Protein AF-A0A7C5KA62-F1 (afdb_monomer)

Solvent-accessible surface area (backbone atoms only — not comparable to full-atom values): 18641 Å² total; per-residue (Å²): 133,63,83,76,78,73,57,95,62,86,82,66,79,82,55,44,73,78,67,84,45,37,35,37,26,39,17,32,19,56,20,24,48,32,18,36,46,44,26,28,36,66,10,31,46,30,39,33,27,18,64,47,77,63,76,38,53,81,46,60,90,73,49,61,64,72,60,54,50,52,53,52,48,39,38,41,76,66,59,50,43,77,42,46,62,36,85,81,40,53,73,64,53,46,77,82,26,75,27,34,38,40,22,58,31,51,64,37,71,83,42,80,58,56,51,48,68,45,29,41,52,53,44,92,51,49,27,38,37,81,41,91,58,31,31,50,31,34,31,19,56,39,87,74,88,47,71,70,58,16,34,51,34,7,42,51,48,24,53,26,50,51,22,54,77,70,77,42,88,52,74,62,81,71,79,71,54,72,89,73,82,69,90,69,52,75,67,36,45,52,59,58,46,72,54,40,79,84,83,74,53,86,81,55,52,70,88,39,33,69,62,45,58,73,58,46,40,87,81,65,63,87,26,75,88,69,25,46,61,36,57,49,34,46,75,66,69,59,61,82,75,78,62,79,70,98,68,77,72,60,70,49,82,49,74,43,90,88,41,47,31,42,26,68,51,49,50,81,67,80,50,57,50,30,52,53,23,56,75,68,62,38,94,59,7,41,39,82,42,76,60,84,91,61,52,38,76,42,26,61,93,83,43,56,63,53,65,16,40,76,87,48,45,70,60,35,24,78,64,34,54,47,33,18,32,34,52,74,77,76,120

pLDDT: mean 84.68, std 14.83, range [32.53, 98.62]

Sequence (331 aa):
REVADLAGKSYVPACAPPTGKRVAIIGAGATGLSAAFFLLRLGHKAVVFDAAAQPGGQMRGKVADKVLEADIETIRQMGLEFRGSSRIRADVVRREFDAVILAVGPNTTGLGVDATERMIRVSPKDFSTSLAGVFAGGTCIRAAWDPARSVGDGKVLAESVDAFLNGREYRLVIKEFTSTIPKLTTEEYQQLAKGANSALTVRELVSEAEKAAVRCCHCDCRAAHDCRLRIFAEQYDVNPRAFSGEHRRAFQVIRQPGGVIFEPGKCISCGICVAIATQAQEPLGLTFVGRGFDVHVAVPLDGALADGLQKVGAECVKHCPTGALALEHDS

Foldseek 3Di:
DDPVVPPPDQDQDAADAAPVFEEEEEAQALLRLLLLSLLLNPNYAYEYEYLAPDHHPPNVVVDDPVVSVSSSVSSVVSPYHYHYNDDDALVVVVVVGVAYEYAHAQQPPPNPFCADRGAFDADPFQQHTPDPRYGYDARNHPPDHDSVRSSVRSNSNNQSSVCSSVVHDGGPPDDFDDPDDPDADPVLVVQQCVQAPPPDDPVCCPPCVVVNVVSGGPPDFLCNPQQPCRVVCVVVVPDPPPDDDPDQDHFHWQADDVQKIATQNQDPVPCPQVVQLVVVPQVFAWDWDDDDPPTTIDTPPNDRVCSHCVDCLVVSCVPRNRNSIHGNPSD

Radius of gyration: 25.72 Å; Cα contacts (8 Å, |Δi|>4): 57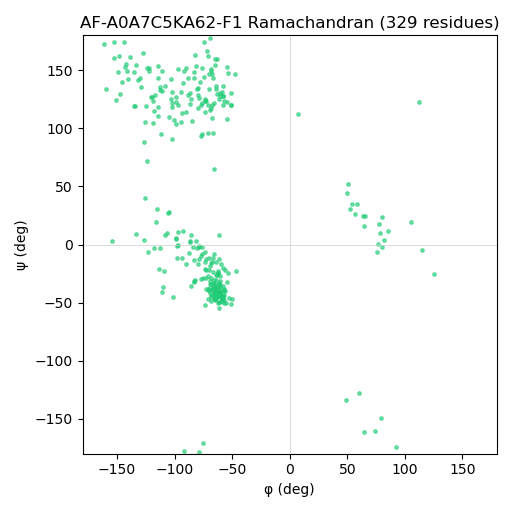6; chains: 1; bounding box: 59×48×71 Å

Nearest PDB structures (foldseek):
  8oh5-assembly1_C  TM=6.184E-01  e=4.816E-19  Sporomusa ovata DSM 2662
  1djq-assembly1_B  TM=6.643E-01  e=1.620E-06  Methylophilus methylotrophus W3A1
  7cp6-assembly1_A  TM=7.294E-01  e=4.158E-05  Aspergillus fumigatus Z5
  1o94-assembly1_A  TM=6.413E-01  e=1.497E-05  Methylophilus methylotrophus
  2y0d-assembly1_C  TM=5.483E-01  e=7.300E-03  Burkholderia cepacia

Mean predicted aligned error: 11.56 Å

Structure (mmCIF, N/CA/C/O backbone):
data_AF-A0A7C5KA62-F1
#
_entry.id   AF-A0A7C5KA62-F1
#
loop_
_atom_site.group_PDB
_atom_site.id
_atom_site.type_symbol
_atom_site.label_atom_id
_atom_site.label_alt_id
_atom_site.label_comp_id
_atom_site.label_asym_id
_atom_site.label_entity_id
_atom_site.label_seq_id
_atom_site.pdbx_PDB_ins_code
_atom_site.Cartn_x
_atom_site.Cartn_y
_atom_site.Cartn_z
_atom_site.occupancy
_atom_site.B_iso_or_equiv
_atom_site.auth_seq_id
_atom_site.auth_comp_id
_atom_site.auth_asym_id
_atom_site.auth_atom_id
_atom_site.pdbx_PDB_model_num
ATOM 1 N N . ARG A 1 1 ? 8.005 29.179 6.568 1.00 32.84 1 ARG A N 1
ATOM 2 C CA . ARG A 1 1 ? 6.531 29.042 6.543 1.00 32.84 1 ARG A CA 1
ATOM 3 C C . ARG A 1 1 ? 6.255 27.731 5.843 1.00 32.84 1 ARG A C 1
ATOM 5 O O . ARG A 1 1 ? 6.630 27.607 4.685 1.00 32.84 1 ARG A O 1
ATOM 12 N N . GLU A 1 2 ? 5.794 26.737 6.590 1.00 32.53 2 GLU A N 1
ATOM 13 C CA . GLU A 1 2 ? 5.515 25.401 6.063 1.00 32.53 2 GLU A CA 1
ATOM 14 C C . GLU A 1 2 ? 4.306 25.470 5.125 1.00 32.53 2 GLU A C 1
ATOM 16 O O . GLU A 1 2 ? 3.421 26.304 5.307 1.00 32.53 2 GLU A O 1
ATOM 21 N N . VAL A 1 3 ? 4.267 24.597 4.118 1.00 37.91 3 VAL A N 1
ATOM 22 C CA . VAL A 1 3 ? 3.194 24.520 3.106 1.00 37.91 3 VAL A CA 1
ATOM 23 C C . VAL A 1 3 ? 1.805 24.335 3.752 1.00 37.91 3 VAL A C 1
ATOM 25 O O . VAL A 1 3 ? 0.795 24.733 3.178 1.00 37.91 3 VAL A O 1
ATOM 28 N N . ALA A 1 4 ? 1.758 23.831 4.989 1.00 41.97 4 ALA A N 1
ATOM 29 C CA . ALA A 1 4 ? 0.550 23.681 5.795 1.00 41.97 4 ALA A CA 1
ATOM 30 C C . ALA A 1 4 ? -0.111 25.009 6.230 1.00 41.97 4 ALA A C 1
ATOM 32 O O . ALA A 1 4 ? -1.312 25.026 6.478 1.00 41.97 4 ALA A O 1
ATOM 33 N N . ASP A 1 5 ? 0.622 26.128 6.295 1.00 42.38 5 ASP A N 1
ATOM 34 C CA . ASP A 1 5 ? 0.069 27.418 6.752 1.00 42.38 5 ASP A CA 1
ATOM 35 C C . ASP A 1 5 ? -0.725 28.174 5.656 1.00 42.38 5 ASP A C 1
ATOM 37 O O . ASP A 1 5 ? -1.267 29.245 5.923 1.00 42.38 5 ASP A O 1
ATOM 41 N N . LEU A 1 6 ? -0.796 27.662 4.417 1.00 43.84 6 LEU A N 1
ATOM 42 C CA . LEU A 1 6 ? -1.414 28.366 3.276 1.00 43.84 6 LEU A CA 1
ATOM 43 C C . LEU A 1 6 ? -2.867 27.958 2.969 1.00 43.84 6 LEU A C 1
ATOM 45 O O . LEU A 1 6 ? -3.542 28.661 2.219 1.00 43.84 6 LEU A O 1
ATOM 49 N N . ALA A 1 7 ? -3.386 26.880 3.561 1.00 47.50 7 ALA A N 1
ATOM 50 C CA . ALA A 1 7 ? -4.780 26.469 3.398 1.00 47.50 7 ALA A CA 1
ATOM 51 C C . ALA A 1 7 ? -5.589 26.878 4.638 1.00 47.50 7 ALA A C 1
ATOM 53 O O . ALA A 1 7 ? -5.682 26.136 5.608 1.00 47.50 7 ALA A O 1
ATOM 54 N N . GLY A 1 8 ? -6.181 28.076 4.625 1.00 50.97 8 GLY A N 1
ATOM 55 C CA . GLY A 1 8 ? -6.911 28.669 5.760 1.00 50.97 8 GLY A CA 1
ATOM 56 C C . GLY A 1 8 ? -8.149 27.910 6.278 1.00 50.97 8 GLY A C 1
ATOM 57 O O . GLY A 1 8 ? -8.870 28.456 7.109 1.00 50.97 8 GLY A O 1
ATOM 58 N N . LYS A 1 9 ? -8.415 26.682 5.811 1.00 56.72 9 LYS A N 1
ATOM 59 C CA . LYS A 1 9 ? -9.371 25.715 6.374 1.00 56.72 9 LYS A CA 1
ATOM 60 C C . LYS A 1 9 ? -8.837 24.300 6.130 1.00 56.72 9 LYS A C 1
ATOM 62 O O . LYS A 1 9 ? -8.497 23.980 4.991 1.00 56.72 9 LYS A O 1
ATOM 67 N N . SER A 1 10 ? -8.789 23.461 7.167 1.00 66.75 10 SER A N 1
ATOM 68 C CA . SER A 1 10 ? -8.471 22.035 7.017 1.00 66.75 10 SER A CA 1
ATOM 69 C C . SER A 1 10 ? -9.469 21.387 6.056 1.00 66.75 10 SER A C 1
ATOM 71 O O . SER A 1 10 ? -10.680 21.554 6.206 1.00 66.75 10 SER A O 1
ATOM 73 N N . TYR A 1 11 ? -8.969 20.689 5.038 1.00 81.25 11 TYR A N 1
ATOM 74 C CA . TYR A 1 11 ? -9.810 19.967 4.087 1.00 81.25 11 TYR A CA 1
ATOM 75 C C . TYR A 1 11 ? -10.485 18.785 4.788 1.00 81.25 11 TYR A C 1
ATOM 77 O O . TYR A 1 11 ? -9.809 17.862 5.235 1.00 81.25 11 TYR A O 1
ATOM 85 N N . VAL A 1 12 ? -11.818 18.798 4.845 1.00 87.25 12 VAL A N 1
ATOM 86 C CA . VAL A 1 12 ? -12.620 17.671 5.332 1.00 87.25 12 VAL A CA 1
ATOM 87 C C . VAL A 1 12 ? -13.200 16.942 4.120 1.00 87.25 12 VAL A C 1
ATOM 89 O O . VAL A 1 12 ? -13.950 17.551 3.352 1.00 87.25 12 VAL A O 1
ATOM 92 N N . PRO A 1 13 ? -12.862 15.662 3.899 1.00 88.88 13 PRO A N 1
ATOM 93 C CA . PRO A 1 13 ? -13.383 14.916 2.763 1.00 88.88 13 PRO A CA 1
ATOM 94 C C . PRO A 1 13 ? -14.882 14.645 2.913 1.00 88.88 13 PRO A C 1
ATOM 96 O O . PRO A 1 13 ? -15.395 14.476 4.018 1.00 88.88 13 PRO A O 1
ATOM 99 N N . ALA A 1 14 ? -15.574 14.528 1.780 1.00 90.75 14 ALA A N 1
ATOM 100 C CA . ALA A 1 14 ? -16.967 14.105 1.764 1.00 90.75 14 ALA A CA 1
ATOM 101 C C . ALA A 1 14 ? -17.116 12.661 2.280 1.00 90.75 14 ALA A C 1
ATOM 103 O O . ALA A 1 14 ? -16.351 11.766 1.895 1.00 90.75 14 ALA A O 1
ATOM 104 N N . CYS A 1 15 ? -18.132 12.447 3.117 1.00 94.69 15 CYS A N 1
ATOM 105 C CA . CYS A 1 15 ? -18.547 11.136 3.608 1.00 94.69 15 CYS A CA 1
ATOM 106 C C . CYS A 1 15 ? -19.805 10.666 2.872 1.00 94.69 15 CYS A C 1
ATOM 108 O O . CYS A 1 15 ? -20.696 11.467 2.581 1.00 94.69 15 CYS A O 1
ATOM 110 N N . ALA A 1 16 ? -19.884 9.367 2.584 1.00 96.06 16 ALA A N 1
ATOM 111 C CA . ALA A 1 16 ? -21.097 8.744 2.070 1.00 96.06 16 ALA A CA 1
ATOM 112 C C . ALA A 1 16 ? -22.251 8.843 3.093 1.00 96.06 16 ALA A C 1
ATOM 114 O O . ALA A 1 16 ? -22.002 9.033 4.290 1.00 96.06 16 ALA A O 1
ATOM 115 N N . PRO A 1 17 ? -23.518 8.705 2.652 1.00 97.06 17 PRO A N 1
ATOM 116 C CA . PRO A 1 17 ? -24.661 8.695 3.557 1.00 97.06 17 PRO A CA 1
ATOM 117 C C . PRO A 1 17 ? -24.519 7.652 4.681 1.00 97.06 17 PRO A C 1
ATOM 119 O O . PRO A 1 17 ? -23.947 6.584 4.450 1.00 97.06 17 PRO A O 1
ATOM 122 N N . PRO A 1 18 ? -25.061 7.916 5.886 1.00 97.38 18 PRO A N 1
ATOM 123 C CA . PRO A 1 18 ? -24.969 6.981 7.000 1.00 97.38 18 PRO A CA 1
ATOM 124 C C . PRO A 1 18 ? -25.559 5.608 6.665 1.00 97.38 18 PRO A C 1
ATOM 126 O O . PRO A 1 18 ? -26.736 5.474 6.345 1.00 97.38 18 PRO A O 1
ATOM 129 N N . THR A 1 19 ? -24.743 4.571 6.822 1.00 97.69 19 THR A N 1
ATOM 130 C CA . THR A 1 19 ? -25.123 3.161 6.612 1.00 97.69 19 THR A CA 1
ATOM 131 C C . THR A 1 19 ? -25.900 2.562 7.788 1.00 97.69 19 THR A C 1
ATOM 133 O O . THR A 1 19 ? -26.417 1.452 7.700 1.00 97.69 19 THR A O 1
ATOM 136 N N . GLY A 1 20 ? -25.920 3.250 8.936 1.00 97.00 20 GLY A N 1
ATOM 137 C CA . GLY A 1 20 ? -26.451 2.737 10.204 1.00 97.00 20 GLY A CA 1
ATOM 138 C C . GLY A 1 20 ? -25.541 1.725 10.915 1.00 97.00 20 GLY A C 1
ATOM 139 O O . GLY A 1 20 ? -25.816 1.369 12.059 1.00 97.00 20 GLY A O 1
ATOM 140 N N . LYS A 1 21 ? -24.442 1.294 10.283 1.00 98.19 21 LYS A N 1
ATOM 141 C CA . LYS A 1 21 ? -23.485 0.341 10.855 1.00 98.19 21 LYS A CA 1
ATOM 142 C C . LYS A 1 21 ? -22.474 1.020 11.769 1.00 98.19 21 LYS A C 1
ATOM 144 O O . LYS A 1 21 ? -22.022 2.137 11.503 1.00 98.19 21 LYS A O 1
ATOM 149 N N . ARG A 1 22 ? -22.099 0.327 12.843 1.00 98.00 22 ARG A N 1
ATOM 150 C CA . ARG A 1 22 ? -21.159 0.795 13.864 1.00 98.00 22 ARG A CA 1
ATOM 151 C C . ARG A 1 22 ? -19.959 -0.135 13.953 1.00 98.00 22 ARG A C 1
ATOM 153 O O . ARG A 1 22 ? -20.108 -1.325 14.210 1.00 98.00 22 ARG A O 1
ATOM 160 N N . VAL A 1 23 ? -18.766 0.437 13.844 1.00 98.50 23 VAL A N 1
ATOM 161 C CA . VAL A 1 23 ? -17.495 -0.285 13.937 1.00 98.50 23 VAL A CA 1
ATOM 162 C C . VAL A 1 23 ? -16.703 0.222 15.133 1.00 98.50 23 VAL A C 1
ATOM 164 O O . VAL A 1 23 ? -16.499 1.429 15.294 1.00 98.50 23 VAL A O 1
ATOM 167 N N . ALA A 1 24 ? -16.251 -0.706 15.970 1.00 98.06 24 ALA A N 1
ATOM 168 C CA . ALA A 1 24 ? -15.319 -0.397 17.042 1.00 98.06 24 ALA A CA 1
ATOM 169 C C . ALA A 1 24 ? -13.879 -0.614 16.590 1.00 98.06 24 ALA A C 1
ATOM 171 O O . ALA A 1 24 ? -13.564 -1.608 15.942 1.00 98.06 24 ALA A O 1
ATOM 172 N N . ILE A 1 25 ? -12.988 0.287 16.978 1.00 98.12 25 ILE A N 1
ATOM 173 C CA . ILE A 1 25 ? -11.568 0.229 16.641 1.00 98.12 25 ILE A CA 1
ATOM 174 C C . ILE A 1 25 ? -10.785 0.273 17.947 1.00 98.12 25 ILE A C 1
ATOM 176 O O . ILE A 1 25 ? -10.893 1.236 18.698 1.00 98.12 25 ILE A O 1
ATOM 180 N N . ILE A 1 26 ? -10.010 -0.767 18.240 1.00 96.31 26 ILE A N 1
ATOM 181 C CA . ILE A 1 26 ? -9.193 -0.856 19.451 1.00 96.31 26 ILE A CA 1
ATOM 182 C C . ILE A 1 26 ? -7.752 -0.502 19.081 1.00 96.31 26 ILE A C 1
ATOM 184 O O . ILE A 1 26 ? -7.060 -1.280 18.427 1.00 96.31 26 ILE A O 1
ATOM 188 N N . GLY A 1 27 ? -7.315 0.681 19.501 1.00 95.81 27 GLY A N 1
ATOM 189 C CA . GLY A 1 27 ? -6.040 1.309 19.172 1.00 95.81 27 GLY A CA 1
ATOM 190 C C . GLY A 1 27 ? -6.227 2.551 18.298 1.00 95.81 27 GLY A C 1
ATOM 191 O O . GLY A 1 27 ? -6.756 2.479 17.194 1.00 95.81 27 GLY A O 1
ATOM 192 N N . ALA A 1 28 ? -5.735 3.692 18.769 1.00 96.75 28 ALA A N 1
ATOM 193 C CA . ALA A 1 28 ? -5.782 5.005 18.132 1.00 96.75 28 ALA A CA 1
ATOM 194 C C . ALA A 1 28 ? -4.424 5.420 17.541 1.00 96.75 28 ALA A C 1
ATOM 196 O O . ALA A 1 28 ? -4.109 6.604 17.460 1.00 96.75 28 ALA A O 1
ATOM 197 N N . GLY A 1 29 ? -3.588 4.456 17.147 1.00 95.31 29 GLY A N 1
ATOM 198 C CA . GLY A 1 29 ? -2.380 4.724 16.364 1.00 95.31 29 GLY A CA 1
ATOM 199 C C . GLY A 1 29 ? -2.687 5.034 14.894 1.00 95.31 29 GLY A C 1
ATOM 200 O O . GLY A 1 29 ? -3.846 5.136 14.494 1.00 95.31 29 GLY A O 1
ATOM 201 N N . ALA A 1 30 ? -1.639 5.112 14.066 1.00 95.94 30 ALA A N 1
ATOM 202 C CA . ALA A 1 30 ? -1.748 5.393 12.628 1.00 95.94 30 ALA A CA 1
ATOM 203 C C . ALA A 1 30 ? -2.771 4.492 11.914 1.00 95.94 30 ALA A C 1
ATOM 205 O O . ALA A 1 30 ? -3.627 4.977 11.180 1.00 95.94 30 ALA A O 1
ATOM 206 N N . THR A 1 31 ? -2.720 3.183 12.180 1.00 97.38 31 THR A N 1
ATOM 207 C CA . THR A 1 31 ? -3.638 2.207 11.582 1.00 97.38 31 THR A CA 1
ATOM 208 C C . THR A 1 31 ? -5.083 2.422 12.008 1.00 97.38 31 THR A C 1
ATOM 210 O O . THR A 1 31 ? -5.965 2.435 11.156 1.00 97.38 31 THR A O 1
ATOM 213 N N . GLY A 1 32 ? -5.339 2.621 13.303 1.00 97.94 32 GLY A N 1
ATOM 214 C CA . GLY A 1 32 ? -6.700 2.781 13.812 1.00 97.94 32 GLY A CA 1
ATOM 215 C C . GLY A 1 32 ? -7.351 4.093 13.383 1.00 97.94 32 GLY A C 1
ATOM 216 O O . GLY A 1 32 ? -8.501 4.095 12.955 1.00 97.94 32 GLY A O 1
ATOM 217 N N . LEU A 1 33 ? -6.602 5.201 13.416 1.00 98.00 33 LEU A N 1
ATOM 218 C CA . LEU A 1 33 ? -7.084 6.495 12.926 1.00 98.00 33 LEU A CA 1
ATOM 219 C C . LEU A 1 33 ? -7.328 6.474 11.414 1.00 98.00 33 LEU A C 1
ATOM 221 O O . LEU A 1 33 ? -8.342 6.988 10.950 1.00 98.00 33 LEU A O 1
ATOM 225 N N . SER A 1 34 ? -6.448 5.825 10.646 1.00 97.94 34 SER A N 1
ATOM 226 C CA . SER A 1 34 ? -6.658 5.655 9.209 1.00 97.94 34 SER A CA 1
ATOM 227 C C . SER A 1 34 ? -7.879 4.780 8.906 1.00 97.94 34 SER A C 1
ATOM 229 O O . SER A 1 34 ? -8.693 5.150 8.062 1.00 97.94 34 SER A O 1
ATOM 231 N N . ALA A 1 35 ? -8.070 3.673 9.629 1.00 98.50 35 ALA A N 1
ATOM 232 C CA . ALA A 1 35 ? -9.273 2.856 9.499 1.00 98.50 35 ALA A CA 1
ATOM 233 C C . ALA A 1 35 ? -10.541 3.662 9.816 1.00 98.50 35 ALA A C 1
ATOM 235 O O . ALA A 1 35 ? -11.500 3.613 9.051 1.00 98.50 35 ALA A O 1
ATOM 236 N N . ALA A 1 36 ? -10.528 4.459 10.890 1.00 98.56 36 ALA A N 1
ATOM 237 C CA . ALA A 1 36 ? -11.643 5.336 11.238 1.00 98.56 36 ALA A CA 1
ATOM 238 C C . ALA A 1 36 ? -11.957 6.330 10.113 1.00 98.56 36 ALA A C 1
ATOM 240 O O . ALA A 1 36 ? -13.110 6.454 9.713 1.00 98.56 36 ALA A O 1
ATOM 241 N N . PHE A 1 37 ? -10.933 6.984 9.561 1.00 98.31 37 PHE A N 1
ATOM 242 C CA . PHE A 1 37 ? -11.077 7.907 8.438 1.00 98.31 37 PHE A CA 1
ATOM 243 C C . PHE A 1 37 ? -11.774 7.253 7.237 1.00 98.31 37 PHE A C 1
ATOM 245 O O . PHE A 1 37 ? -12.745 7.799 6.715 1.00 98.31 37 PHE A O 1
ATOM 252 N N . PHE A 1 38 ? -11.319 6.073 6.805 1.00 98.38 38 PHE A N 1
ATOM 253 C CA . PHE A 1 38 ? -11.915 5.394 5.652 1.00 98.38 38 PHE A CA 1
ATOM 254 C C . PHE A 1 38 ? -13.319 4.849 5.946 1.00 98.38 38 PHE A C 1
ATOM 256 O O . PHE A 1 38 ? -14.195 4.982 5.097 1.00 98.38 38 PHE A O 1
ATOM 263 N N . LEU A 1 39 ? -13.576 4.325 7.148 1.00 98.62 39 LEU A N 1
ATOM 264 C CA . LEU A 1 39 ? -14.914 3.879 7.559 1.00 98.62 39 LEU A CA 1
ATOM 265 C C . LEU A 1 39 ? -15.929 5.027 7.573 1.00 98.62 39 LEU A C 1
ATOM 267 O O . LEU A 1 39 ? -17.038 4.866 7.067 1.00 98.62 39 LEU A O 1
ATOM 271 N N . LEU A 1 40 ? -15.539 6.194 8.094 1.00 98.31 40 LEU A N 1
ATOM 272 C CA . LEU A 1 40 ? -16.380 7.394 8.088 1.00 98.31 40 LEU A CA 1
ATOM 273 C C . LEU A 1 40 ? -16.681 7.848 6.656 1.00 98.31 40 LEU A C 1
ATOM 275 O O . LEU A 1 40 ? -17.829 8.151 6.339 1.00 98.31 40 LEU A O 1
ATOM 279 N N . ARG A 1 41 ? -15.687 7.811 5.756 1.00 97.94 41 ARG A N 1
ATOM 280 C CA . ARG A 1 41 ? -15.904 8.107 4.329 1.00 97.94 41 ARG A CA 1
ATOM 281 C C . ARG A 1 41 ? -16.882 7.145 3.660 1.00 97.94 41 ARG A C 1
ATOM 283 O O . ARG A 1 41 ? -17.628 7.575 2.787 1.00 97.94 41 ARG A O 1
ATOM 290 N N . LEU A 1 42 ? -16.887 5.880 4.074 1.00 97.94 42 LEU A N 1
ATOM 291 C CA . LEU A 1 42 ? -17.820 4.850 3.608 1.00 97.94 42 LEU A CA 1
ATOM 292 C C . LEU A 1 42 ? -19.207 4.946 4.279 1.00 97.94 42 LEU A C 1
ATOM 294 O O . LEU A 1 42 ? -20.107 4.190 3.933 1.00 97.94 42 LEU A O 1
ATOM 298 N N . GLY A 1 43 ? -19.414 5.892 5.203 1.00 97.81 43 GLY A N 1
ATOM 299 C CA . GLY A 1 43 ? -20.698 6.121 5.871 1.00 97.81 43 GLY A CA 1
ATOM 300 C C . GLY A 1 43 ? -20.935 5.230 7.096 1.00 97.81 43 GLY A C 1
ATOM 301 O O . GLY A 1 43 ? -22.058 5.153 7.604 1.00 97.81 43 GLY A O 1
ATOM 302 N N . HIS A 1 44 ? -19.915 4.527 7.592 1.00 98.38 44 HIS A N 1
ATOM 303 C CA . HIS A 1 44 ? -19.988 3.762 8.838 1.00 98.38 44 HIS A CA 1
ATOM 304 C C . HIS A 1 44 ? -19.617 4.633 10.040 1.00 98.38 44 HIS A C 1
ATOM 306 O O . HIS A 1 44 ? -18.695 5.446 9.978 1.00 98.38 44 HIS A O 1
ATOM 312 N N . LYS A 1 45 ? -20.283 4.427 11.181 1.00 98.19 45 LYS A N 1
ATOM 313 C CA . LYS A 1 45 ? -19.896 5.091 12.431 1.00 98.19 45 LYS A CA 1
ATOM 314 C C . LYS A 1 45 ? -18.653 4.411 13.010 1.00 98.19 45 LYS A C 1
ATOM 316 O O . LYS A 1 45 ? -18.704 3.226 13.334 1.00 98.19 45 LYS A O 1
ATOM 321 N N . ALA A 1 46 ? -17.579 5.172 13.205 1.00 98.12 46 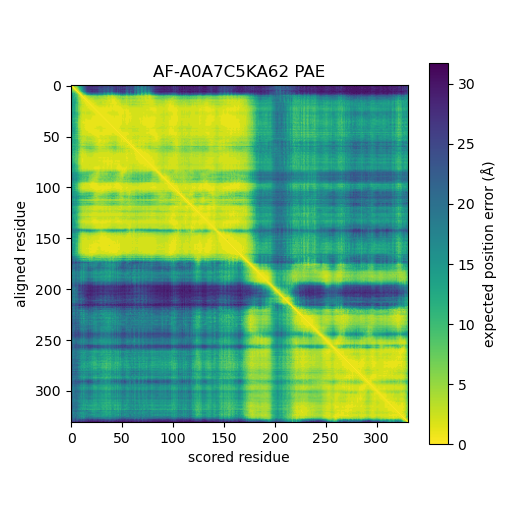ALA A N 1
ATOM 322 C CA . ALA A 1 46 ? -16.339 4.692 13.811 1.00 98.12 46 ALA A CA 1
ATOM 323 C C . ALA A 1 46 ? -16.212 5.159 15.271 1.00 98.12 46 ALA A C 1
ATOM 325 O O . ALA A 1 46 ? -16.263 6.358 15.554 1.00 98.12 46 ALA A O 1
ATOM 326 N N . VAL A 1 47 ? -16.017 4.210 16.193 1.00 98.00 47 VAL A N 1
ATOM 327 C CA . VAL A 1 47 ? -15.713 4.490 17.606 1.00 98.00 47 VAL A CA 1
ATOM 328 C C . VAL A 1 47 ? -14.344 3.911 17.942 1.00 98.00 47 VAL A C 1
ATOM 330 O O . VAL A 1 47 ? -14.156 2.696 17.912 1.00 98.00 47 VAL A O 1
ATOM 333 N N . VAL A 1 48 ? -13.386 4.778 18.257 1.00 97.88 48 VAL A N 1
ATOM 334 C CA . VAL A 1 48 ? -12.007 4.394 18.571 1.00 97.88 48 VAL A CA 1
ATOM 335 C C . VAL A 1 48 ? -11.805 4.359 20.081 1.00 97.88 48 VAL A C 1
ATOM 337 O O . VAL A 1 48 ? -12.052 5.345 20.771 1.00 97.88 48 VAL A O 1
ATOM 340 N N . PHE A 1 49 ? -11.298 3.239 20.580 1.00 96.44 49 PHE A N 1
ATOM 341 C CA . PHE A 1 49 ? -10.897 3.023 21.964 1.00 96.44 49 PHE A CA 1
ATOM 342 C C . PHE A 1 49 ? -9.376 2.959 22.048 1.00 96.44 49 PHE A C 1
ATOM 344 O O . PHE A 1 49 ? -8.748 2.283 21.236 1.00 96.44 49 PHE A O 1
ATOM 351 N N . ASP A 1 50 ? -8.772 3.613 23.033 1.00 95.00 50 ASP A N 1
ATOM 352 C CA . ASP A 1 50 ? -7.335 3.480 23.288 1.00 95.00 50 ASP A CA 1
ATOM 353 C C . ASP A 1 50 ? -7.041 3.468 24.788 1.00 95.00 50 ASP A C 1
ATOM 355 O O . ASP A 1 50 ? -7.740 4.097 25.582 1.00 95.00 50 ASP A O 1
ATOM 359 N N . ALA A 1 51 ? -5.984 2.755 25.177 1.00 93.12 51 ALA A N 1
ATOM 360 C CA . ALA A 1 51 ? -5.495 2.736 26.548 1.00 93.12 51 ALA A CA 1
ATOM 361 C C . ALA A 1 51 ? -4.895 4.088 26.971 1.00 93.12 51 ALA A C 1
ATOM 363 O O . ALA A 1 51 ? -4.904 4.414 28.156 1.00 93.12 51 ALA A O 1
ATOM 364 N N . ALA A 1 52 ? -4.352 4.853 26.025 1.00 94.06 52 ALA A N 1
ATOM 365 C CA . ALA A 1 52 ? -3.874 6.207 26.228 1.00 94.06 52 ALA A CA 1
ATOM 366 C C . ALA A 1 52 ? -5.042 7.199 26.306 1.00 94.06 52 ALA A C 1
ATOM 368 O O . ALA A 1 52 ? -6.100 7.012 25.705 1.00 94.06 52 ALA A O 1
ATOM 369 N N . ALA A 1 53 ? -4.829 8.300 27.025 1.00 95.12 53 ALA A N 1
ATOM 370 C CA . ALA A 1 53 ? -5.823 9.363 27.154 1.00 95.12 53 ALA A CA 1
ATOM 371 C C . ALA A 1 53 ? -6.038 10.153 25.849 1.00 95.12 53 ALA A C 1
ATOM 373 O O . ALA A 1 53 ? -7.076 10.786 25.683 1.00 95.12 53 ALA A O 1
ATOM 374 N N . GLN A 1 54 ? -5.068 10.130 24.930 1.00 94.75 54 GLN A N 1
ATOM 375 C CA . GLN A 1 54 ? -5.098 10.885 23.679 1.00 94.75 54 GLN A CA 1
ATOM 376 C C . GLN A 1 54 ? -4.786 9.977 22.476 1.00 94.75 54 GLN A C 1
ATOM 378 O O . GLN A 1 54 ? -3.924 9.101 22.586 1.00 94.75 54 GLN A O 1
ATOM 383 N N . PRO A 1 55 ? -5.438 10.195 21.317 1.00 96.19 55 PRO A N 1
ATOM 384 C CA . PRO A 1 55 ? -5.184 9.426 20.096 1.00 96.19 55 PRO A CA 1
ATOM 385 C C . PRO A 1 55 ? -3.821 9.773 19.489 1.00 96.19 55 PRO A C 1
ATOM 387 O O . PRO A 1 55 ? -3.274 10.814 19.798 1.00 96.19 55 PRO A O 1
ATOM 390 N N . GLY A 1 56 ? -3.259 8.949 18.610 1.00 92.94 56 GLY A N 1
ATOM 391 C CA . GLY A 1 56 ? -2.008 9.221 17.882 1.00 92.94 56 GLY A CA 1
ATOM 392 C C . GLY A 1 56 ? -0.948 8.129 18.045 1.00 92.94 56 GLY A C 1
ATOM 393 O O . GLY A 1 56 ? -0.120 7.926 17.155 1.00 92.94 56 GLY A O 1
ATOM 394 N N . GLY A 1 57 ? -0.999 7.365 19.141 1.00 92.12 57 GLY A N 1
ATOM 395 C CA . GLY A 1 57 ? -0.101 6.233 19.389 1.00 92.12 57 GLY A CA 1
ATOM 396 C C . GLY A 1 57 ? 1.376 6.584 19.169 1.00 92.12 57 GLY A C 1
ATOM 397 O O . GLY A 1 57 ? 1.842 7.641 19.583 1.00 92.12 57 GLY A O 1
ATOM 398 N N . GLN A 1 58 ? 2.108 5.718 18.459 1.00 90.06 58 GLN A N 1
ATOM 399 C CA . GLN A 1 58 ? 3.541 5.909 18.186 1.00 90.06 58 GLN A CA 1
ATOM 400 C C . GLN A 1 58 ? 3.881 7.112 17.287 1.00 90.06 58 GLN A C 1
ATOM 402 O O . GLN A 1 58 ? 5.064 7.384 17.099 1.00 90.06 58 GLN A O 1
ATOM 407 N N . MET A 1 59 ? 2.896 7.791 16.682 1.00 91.06 59 MET A N 1
ATOM 408 C CA . MET A 1 59 ? 3.158 9.003 15.892 1.00 91.06 59 MET A CA 1
ATOM 409 C C . MET A 1 59 ? 3.452 10.208 16.787 1.00 91.06 59 MET A C 1
ATOM 411 O O . MET A 1 59 ? 4.220 11.082 16.384 1.00 91.06 59 MET A O 1
ATOM 415 N N . ARG A 1 60 ? 2.900 10.234 18.010 1.00 90.94 60 ARG A N 1
ATOM 416 C CA . ARG A 1 60 ? 3.254 11.249 19.008 1.00 90.94 60 ARG A CA 1
ATOM 417 C C . ARG A 1 60 ? 4.744 11.148 19.323 1.00 90.94 60 ARG A C 1
ATOM 419 O O . ARG A 1 60 ? 5.249 10.059 19.593 1.00 90.94 60 ARG A O 1
ATOM 426 N N . GLY A 1 61 ? 5.452 12.271 19.230 1.00 85.69 61 GLY A N 1
ATOM 427 C CA . GLY A 1 61 ? 6.909 12.335 19.390 1.00 85.69 61 GLY A CA 1
ATOM 428 C C . GLY A 1 61 ? 7.733 11.910 18.164 1.00 85.69 61 GLY A C 1
ATOM 429 O O . GLY A 1 61 ? 8.956 11.992 18.215 1.00 85.69 61 GLY A O 1
ATOM 430 N N . LYS A 1 62 ? 7.102 11.478 17.060 1.00 86.81 62 LYS A N 1
ATOM 431 C CA . LYS A 1 62 ? 7.776 11.202 15.770 1.00 86.81 62 LYS A CA 1
ATOM 432 C C . LYS A 1 62 ? 7.360 12.151 14.648 1.00 86.81 62 LYS A C 1
ATOM 434 O O . LYS A 1 62 ? 8.075 12.279 13.660 1.00 86.81 62 LYS A O 1
ATOM 439 N N . VAL A 1 63 ? 6.205 12.790 14.796 1.00 85.44 63 VAL A N 1
ATOM 440 C CA . VAL A 1 63 ? 5.676 13.830 13.910 1.00 85.44 63 VAL A CA 1
ATOM 441 C C . VAL A 1 63 ? 5.409 15.067 14.765 1.00 85.44 63 VAL A C 1
ATOM 443 O O . VAL A 1 63 ? 5.155 14.940 15.962 1.00 85.44 63 VAL A O 1
ATOM 446 N N . ALA A 1 64 ? 5.484 16.259 14.169 1.00 87.69 64 ALA A N 1
ATOM 447 C CA . ALA A 1 64 ? 5.149 17.497 14.861 1.00 87.69 64 ALA A CA 1
ATOM 448 C C . ALA A 1 64 ? 3.704 17.448 15.385 1.00 87.69 64 ALA A C 1
ATOM 450 O O . ALA A 1 64 ? 2.771 17.207 14.615 1.00 87.69 64 ALA A O 1
ATOM 451 N N . ASP A 1 65 ? 3.514 17.723 16.678 1.00 88.06 65 ASP A N 1
ATOM 452 C CA . ASP A 1 65 ? 2.208 17.585 17.334 1.00 88.06 65 ASP A CA 1
ATOM 453 C C . ASP A 1 65 ? 1.122 18.432 16.657 1.00 88.06 65 ASP A C 1
ATOM 455 O O . ASP A 1 65 ? 0.011 17.953 16.464 1.00 88.06 65 ASP A O 1
ATOM 459 N N . LYS A 1 66 ? 1.448 19.650 16.197 1.00 88.44 66 LYS A N 1
ATOM 460 C CA . LYS A 1 66 ? 0.505 20.516 15.463 1.00 88.44 66 LYS A CA 1
ATOM 461 C C . LYS A 1 66 ? -0.052 19.835 14.205 1.00 88.44 66 LYS A C 1
ATOM 463 O O . LYS A 1 66 ? -1.231 19.992 13.907 1.00 88.44 66 LYS A O 1
ATOM 468 N N . VAL A 1 67 ? 0.785 19.094 13.476 1.00 87.50 67 VAL A N 1
ATOM 469 C CA . VAL A 1 67 ? 0.382 18.383 12.252 1.00 87.50 67 VAL A CA 1
ATOM 470 C C . VAL A 1 67 ? -0.508 17.198 12.611 1.00 87.50 67 VAL A C 1
ATOM 472 O O . VAL A 1 67 ? -1.589 17.047 12.053 1.00 87.50 67 VAL A O 1
ATOM 475 N N . LEU A 1 68 ? -0.094 16.405 13.601 1.00 89.62 68 LEU A N 1
ATOM 476 C CA . LEU A 1 68 ? -0.862 15.247 14.049 1.00 89.62 68 LEU A CA 1
ATOM 477 C C . LEU A 1 68 ? -2.238 15.645 14.610 1.00 89.62 68 LEU A C 1
ATOM 479 O O . LEU A 1 68 ? -3.236 14.996 14.304 1.00 89.62 68 LEU A O 1
ATOM 483 N N . GLU A 1 69 ? -2.313 16.713 15.406 1.00 93.12 69 GLU A N 1
ATOM 484 C CA . GLU A 1 69 ? -3.587 17.228 15.917 1.00 93.12 69 GLU A CA 1
ATOM 485 C C . GLU A 1 69 ? -4.486 17.755 14.796 1.00 93.12 69 GLU A C 1
ATOM 487 O O . GLU A 1 69 ? -5.691 17.529 14.845 1.00 93.12 69 GLU A O 1
ATOM 492 N N . ALA A 1 70 ? -3.931 18.404 13.767 1.00 91.12 70 ALA A N 1
ATOM 493 C CA . ALA A 1 70 ? -4.711 18.858 12.616 1.00 91.12 70 ALA A CA 1
ATOM 494 C C . ALA A 1 70 ? -5.334 17.683 11.836 1.00 91.12 70 ALA A C 1
ATOM 496 O O . ALA A 1 70 ? -6.507 17.747 11.453 1.00 91.12 70 ALA A O 1
ATOM 497 N N . ASP A 1 71 ? -4.587 16.590 11.657 1.00 91.69 71 ASP A N 1
ATOM 498 C CA . ASP A 1 71 ? -5.101 15.365 11.038 1.00 91.69 71 ASP A CA 1
ATOM 499 C C . ASP A 1 71 ? -6.195 14.725 11.905 1.00 91.69 71 ASP A C 1
ATOM 501 O O . ASP A 1 71 ? -7.274 14.402 11.412 1.00 91.69 71 ASP A O 1
ATOM 505 N N . ILE A 1 72 ? -5.965 14.587 13.216 1.00 94.81 72 ILE A N 1
ATOM 506 C CA . ILE A 1 72 ? -6.955 14.030 14.154 1.00 94.81 72 ILE A CA 1
ATOM 507 C C . ILE A 1 72 ? -8.230 14.876 14.173 1.00 94.81 72 ILE A C 1
ATOM 509 O O . ILE A 1 72 ? -9.332 14.324 14.178 1.00 94.81 72 ILE A O 1
ATOM 513 N N . GLU A 1 73 ? -8.095 16.199 14.169 1.00 95.06 73 GLU A N 1
ATOM 514 C CA . GLU A 1 73 ? -9.224 17.124 14.160 1.00 95.06 73 GLU A CA 1
ATOM 515 C C . GLU A 1 73 ? -10.039 17.010 12.871 1.00 95.06 73 GLU A C 1
ATOM 517 O O . GLU A 1 73 ? -11.267 16.996 12.915 1.00 95.06 73 GLU A O 1
ATOM 522 N N . THR A 1 74 ? -9.379 16.801 11.732 1.00 94.12 74 THR A N 1
ATOM 523 C CA . THR A 1 74 ? -10.066 16.501 10.469 1.00 94.12 74 THR A CA 1
ATOM 524 C C . THR A 1 74 ? -10.931 15.243 10.599 1.00 94.12 74 THR A C 1
ATOM 526 O O . THR A 1 74 ? -12.101 15.249 10.217 1.00 94.12 74 THR A O 1
ATOM 529 N N . ILE A 1 75 ? -10.410 14.174 11.213 1.00 96.00 75 ILE A N 1
ATOM 530 C CA . ILE A 1 75 ? -11.171 12.929 11.418 1.00 96.00 75 ILE A CA 1
ATOM 531 C C . ILE A 1 75 ? -12.308 13.135 12.444 1.00 96.00 75 ILE A C 1
ATOM 533 O O . ILE A 1 75 ? -13.394 12.571 12.289 1.00 96.00 75 ILE A O 1
ATOM 537 N N . ARG A 1 76 ? -12.119 13.978 13.471 1.00 96.12 76 ARG A N 1
ATOM 538 C CA . ARG A 1 76 ? -13.191 14.371 14.413 1.00 96.12 76 ARG A CA 1
ATOM 539 C C . ARG A 1 76 ? -14.327 15.105 13.715 1.00 96.12 76 ARG A C 1
ATOM 541 O O . ARG A 1 76 ? -15.484 14.768 13.951 1.00 96.12 76 ARG A O 1
ATOM 548 N N . GLN A 1 77 ? -14.012 16.034 12.816 1.00 95.69 77 GLN A N 1
ATOM 549 C CA . GLN A 1 77 ? -15.009 16.759 12.020 1.00 95.69 77 GLN A CA 1
ATOM 550 C C . GLN A 1 77 ? -15.811 15.831 11.097 1.00 95.69 77 GLN A C 1
ATOM 552 O O . GLN A 1 77 ? -16.971 16.110 10.809 1.00 95.69 77 GLN A O 1
ATOM 557 N N . MET A 1 78 ? -15.238 14.691 10.699 1.00 95.69 78 MET A N 1
ATOM 558 C CA . MET A 1 78 ? -15.945 13.637 9.960 1.00 95.69 78 MET A CA 1
ATOM 559 C C . MET A 1 78 ? -16.879 12.783 10.837 1.00 95.69 78 MET A C 1
ATOM 561 O O . MET A 1 78 ? -17.625 11.966 10.301 1.00 95.69 78 MET A O 1
ATOM 565 N N . GLY A 1 79 ? -16.850 12.946 12.166 1.00 95.75 79 GLY A N 1
ATOM 566 C CA . GLY A 1 79 ? -17.715 12.229 13.108 1.00 95.75 79 GLY A CA 1
ATOM 567 C C . GLY A 1 79 ? -17.032 11.120 13.915 1.00 95.75 79 GLY A C 1
ATOM 568 O O . GLY A 1 79 ? -17.722 10.243 14.438 1.00 95.75 79 GLY A O 1
ATOM 569 N N . LEU A 1 80 ? -15.698 11.129 14.028 1.00 97.12 80 LEU A N 1
ATOM 570 C CA . LEU A 1 80 ? -14.977 10.195 14.898 1.00 97.12 80 LEU A CA 1
ATOM 571 C C . LEU A 1 80 ? -15.377 10.361 16.368 1.00 97.12 80 LEU A C 1
ATOM 573 O O . LEU A 1 80 ? -15.203 11.423 16.964 1.00 97.12 80 LEU A O 1
ATOM 577 N N . GLU A 1 81 ? -15.795 9.257 16.983 1.00 97.06 81 GLU A N 1
ATOM 578 C CA . GLU A 1 81 ? -15.963 9.156 18.429 1.00 97.06 81 GLU A CA 1
ATOM 579 C C . GLU A 1 81 ? -14.710 8.515 19.042 1.00 97.06 81 GLU A C 1
ATOM 581 O O . GLU A 1 81 ? -14.362 7.382 18.712 1.00 97.06 81 GLU A O 1
ATOM 586 N N . PHE A 1 82 ? -14.022 9.226 19.936 1.00 97.38 82 PHE A N 1
ATOM 587 C CA . PHE A 1 82 ? -12.824 8.722 20.613 1.00 97.38 82 PHE A CA 1
ATOM 588 C C . PHE A 1 82 ? -13.074 8.511 22.108 1.00 97.38 82 PHE A C 1
ATOM 590 O O . PHE A 1 82 ? -13.588 9.393 22.795 1.00 97.38 82 PHE A O 1
ATOM 597 N N . ARG A 1 83 ? -12.662 7.348 22.616 1.00 96.12 83 ARG A N 1
ATOM 598 C CA . ARG A 1 83 ? -12.771 6.926 24.015 1.00 96.12 83 ARG A CA 1
ATOM 599 C C . ARG A 1 83 ? -11.395 6.488 24.526 1.00 96.12 83 ARG A C 1
ATOM 601 O O . ARG A 1 83 ? -11.020 5.320 24.430 1.00 96.12 83 ARG A O 1
ATOM 608 N N . GLY A 1 84 ? -10.635 7.453 25.036 1.00 93.94 84 GLY A N 1
ATOM 609 C CA . GLY A 1 84 ? -9.325 7.216 25.648 1.00 93.94 84 GLY A CA 1
ATOM 610 C C . GLY A 1 84 ? -9.413 6.585 27.038 1.00 93.94 84 GLY A C 1
ATOM 611 O O . GLY A 1 84 ? -10.498 6.428 27.600 1.00 93.94 84 GLY A O 1
ATOM 612 N N . SER A 1 85 ? -8.252 6.236 27.598 1.00 92.25 85 SER A N 1
ATOM 613 C CA . SER A 1 85 ? -8.118 5.587 28.915 1.00 92.25 85 SER A CA 1
ATOM 614 C C . SER A 1 85 ? -8.983 4.327 29.061 1.00 92.25 85 SER A C 1
ATOM 616 O O . SER A 1 85 ? -9.450 3.992 30.148 1.00 92.25 85 SER A O 1
ATOM 618 N N . SER A 1 86 ? -9.208 3.623 27.952 1.00 86.75 86 SER A N 1
ATOM 619 C CA . SER A 1 86 ? -10.133 2.505 27.856 1.00 86.75 86 SER A CA 1
ATOM 620 C C . SER A 1 86 ? -9.422 1.277 27.299 1.00 86.75 86 SER A C 1
ATOM 622 O O . SER A 1 86 ? -9.114 1.181 26.111 1.00 86.75 86 SER A O 1
ATOM 624 N N . ARG A 1 87 ? -9.140 0.312 28.179 1.00 83.50 87 ARG A N 1
ATOM 625 C CA . ARG A 1 87 ? -8.653 -1.015 27.785 1.00 83.50 87 ARG A CA 1
ATOM 626 C C . ARG A 1 87 ? -9.843 -1.951 27.673 1.00 83.50 87 ARG A C 1
ATOM 628 O O . ARG A 1 87 ? -10.380 -2.377 28.691 1.00 83.50 87 ARG A O 1
ATOM 635 N N . ILE A 1 88 ? -10.242 -2.271 26.445 1.00 83.56 88 ILE A N 1
ATOM 636 C CA . ILE A 1 88 ? -11.365 -3.175 26.188 1.00 83.56 88 ILE A CA 1
ATOM 637 C C . ILE A 1 88 ? -10.912 -4.356 25.334 1.00 83.56 88 ILE A C 1
ATOM 639 O O . ILE A 1 88 ? -9.993 -4.246 24.524 1.00 83.56 88 ILE A O 1
ATOM 643 N N . ARG A 1 89 ? -11.560 -5.501 25.545 1.00 79.81 89 ARG A N 1
ATOM 644 C CA . ARG A 1 89 ? -11.356 -6.732 24.785 1.00 79.81 89 ARG A CA 1
ATOM 645 C C . ARG A 1 89 ? -12.317 -6.823 23.603 1.00 79.81 89 ARG A C 1
ATOM 647 O O . ARG A 1 89 ? -13.456 -6.363 23.691 1.00 79.81 89 ARG A O 1
ATOM 654 N N . ALA A 1 90 ? -11.881 -7.472 22.526 1.00 79.19 90 ALA A N 1
ATOM 655 C CA . ALA A 1 90 ? -12.651 -7.580 21.289 1.00 79.19 90 ALA A CA 1
ATOM 656 C C . ALA A 1 90 ? -14.001 -8.289 21.487 1.00 79.19 90 ALA A C 1
ATOM 658 O O . ALA A 1 90 ? -15.018 -7.850 20.959 1.00 79.19 90 ALA A O 1
ATOM 659 N N . ASP A 1 91 ? -14.021 -9.357 22.286 1.00 75.81 91 ASP A N 1
ATOM 660 C CA . ASP A 1 91 ? -15.197 -10.192 22.544 1.00 75.81 91 ASP A CA 1
ATOM 661 C C . ASP A 1 91 ? -16.324 -9.461 23.286 1.00 75.81 91 ASP A C 1
ATOM 663 O O . ASP A 1 91 ? -17.501 -9.757 23.066 1.00 75.81 91 ASP A O 1
ATOM 667 N N . VAL A 1 92 ? -15.968 -8.491 24.131 1.00 81.19 92 VAL A N 1
ATOM 668 C CA . VAL A 1 92 ? -16.928 -7.626 24.829 1.00 81.19 92 VAL A CA 1
ATOM 669 C C . VAL A 1 92 ? -17.520 -6.618 23.851 1.00 81.19 92 VAL A C 1
ATOM 671 O O . VAL A 1 92 ? -18.738 -6.542 23.703 1.00 81.19 92 VAL A O 1
ATOM 674 N N . VAL A 1 93 ? -16.661 -5.894 23.128 1.00 83.56 93 VAL A N 1
ATOM 675 C CA . VAL A 1 93 ? -17.093 -4.812 22.233 1.00 83.56 93 VAL A CA 1
ATOM 676 C C . VAL A 1 93 ? -17.917 -5.340 21.061 1.00 83.56 93 VAL A C 1
ATOM 678 O O . VAL A 1 93 ? -18.889 -4.710 20.659 1.00 83.56 93 VAL A O 1
ATOM 681 N N . ARG A 1 94 ? -17.607 -6.536 20.552 1.00 84.81 94 ARG A N 1
ATOM 682 C CA . ARG A 1 94 ? -18.349 -7.159 19.444 1.00 84.81 94 ARG A CA 1
ATOM 683 C C . ARG A 1 94 ? -19.845 -7.345 19.729 1.00 84.81 94 ARG A C 1
ATOM 685 O O . ARG A 1 94 ? -20.619 -7.513 18.799 1.00 84.81 94 ARG A O 1
ATOM 692 N N . ARG A 1 95 ? -20.280 -7.340 20.994 1.00 85.75 95 ARG A N 1
ATOM 693 C CA . ARG A 1 95 ? -21.709 -7.456 21.344 1.00 85.75 95 ARG A CA 1
ATOM 694 C C . ARG A 1 95 ? -22.505 -6.180 21.060 1.00 85.75 95 ARG A C 1
ATOM 696 O O . ARG A 1 95 ? -23.720 -6.251 20.936 1.00 85.75 95 ARG A O 1
ATOM 703 N N . GLU A 1 96 ? -21.833 -5.035 20.967 1.00 92.12 96 GLU A N 1
ATOM 704 C CA . GLU A 1 96 ? -22.457 -3.711 20.825 1.00 92.12 96 GLU A CA 1
ATOM 705 C C . GLU A 1 96 ? -22.190 -3.052 19.460 1.00 92.12 96 GLU A C 1
ATOM 707 O O . GLU A 1 96 ? -22.663 -1.941 19.197 1.00 92.12 96 GLU A O 1
ATOM 712 N N . PHE A 1 97 ? -21.403 -3.708 18.608 1.00 96.94 97 PHE A N 1
ATOM 713 C CA . PHE A 1 97 ? -20.924 -3.187 17.332 1.00 96.94 97 PHE A CA 1
ATOM 714 C C . PHE A 1 97 ? -21.061 -4.250 16.244 1.00 96.94 97 PHE A C 1
ATOM 716 O O . PHE A 1 97 ? -20.922 -5.440 16.515 1.00 96.94 97 PHE A O 1
ATOM 723 N N . ASP A 1 98 ? -21.299 -3.822 15.005 1.00 97.44 98 ASP A N 1
ATOM 724 C CA . ASP A 1 98 ? -21.451 -4.734 13.870 1.00 97.44 98 ASP A CA 1
ATOM 725 C C . ASP A 1 98 ? -20.113 -5.386 13.463 1.00 97.44 98 ASP A C 1
ATOM 727 O O . ASP A 1 98 ? -20.098 -6.491 12.921 1.00 97.44 98 ASP A O 1
ATOM 731 N N . ALA A 1 99 ? -18.986 -4.712 13.727 1.00 97.56 99 ALA A N 1
ATOM 732 C CA . ALA A 1 99 ? -17.636 -5.227 13.497 1.00 97.56 99 ALA A CA 1
ATOM 733 C C . ALA A 1 99 ? -16.604 -4.594 14.449 1.00 97.56 99 ALA A C 1
ATOM 735 O O . ALA A 1 99 ? -16.826 -3.514 15.010 1.00 97.56 99 ALA A O 1
ATOM 736 N N . VAL A 1 100 ? -15.454 -5.258 14.607 1.00 97.81 100 VAL A N 1
ATOM 737 C CA . VAL A 1 100 ? -14.331 -4.793 15.438 1.00 97.81 100 VAL A CA 1
ATOM 738 C C . VAL A 1 100 ? -13.019 -4.822 14.652 1.00 97.81 100 VAL A C 1
ATOM 740 O O . VAL A 1 100 ? -12.701 -5.807 13.991 1.00 97.81 100 VAL A O 1
ATOM 743 N N . ILE A 1 101 ? -12.222 -3.763 14.776 1.00 98.31 101 ILE A N 1
ATOM 744 C CA . ILE A 1 101 ? -10.852 -3.666 14.263 1.00 98.31 101 ILE A CA 1
ATOM 745 C C . ILE A 1 101 ? -9.869 -3.645 15.435 1.00 98.31 101 ILE A C 1
ATOM 747 O O . ILE A 1 101 ? -10.019 -2.861 16.370 1.00 98.31 101 ILE A O 1
ATOM 751 N N . LEU A 1 102 ? -8.820 -4.461 15.360 1.00 97.00 102 LEU A N 1
ATOM 752 C CA . LEU A 1 102 ? -7.708 -4.503 16.304 1.00 97.00 102 LEU A CA 1
ATOM 753 C C . LEU A 1 102 ? -6.472 -3.841 15.683 1.00 97.00 102 LEU A C 1
ATOM 755 O O . LEU A 1 102 ? -5.835 -4.392 14.787 1.00 97.00 102 LEU A O 1
ATOM 759 N N . ALA A 1 103 ? -6.110 -2.669 16.199 1.00 96.19 103 ALA A N 1
ATOM 760 C CA . ALA A 1 103 ? -4.953 -1.862 15.807 1.00 96.19 103 ALA A CA 1
ATOM 761 C C . ALA A 1 103 ? -4.067 -1.539 17.031 1.00 96.19 103 ALA A C 1
ATOM 763 O O . ALA A 1 103 ? -3.565 -0.427 17.196 1.00 96.19 103 ALA A O 1
ATOM 764 N N . VAL A 1 104 ? -3.892 -2.527 17.914 1.00 93.56 104 VAL A N 1
ATOM 765 C CA . VAL A 1 104 ? -3.374 -2.368 19.290 1.00 93.56 104 VAL A CA 1
ATOM 766 C C . VAL A 1 104 ? -1.848 -2.274 19.422 1.00 93.56 104 VAL A C 1
ATOM 768 O O . VAL A 1 104 ? -1.308 -2.209 20.526 1.00 93.56 104 VAL A O 1
ATOM 771 N N . GLY A 1 105 ? -1.120 -2.285 18.310 1.00 90.56 105 GLY A N 1
ATOM 772 C CA . GLY A 1 105 ? 0.338 -2.346 18.335 1.00 90.56 105 GLY A CA 1
ATOM 773 C C . GLY A 1 105 ? 0.891 -3.732 18.712 1.00 90.56 105 GLY A C 1
ATOM 774 O O . GLY A 1 105 ? 0.182 -4.728 18.602 1.00 90.56 105 GLY A O 1
ATOM 775 N N . PRO A 1 106 ? 2.159 -3.836 19.146 1.00 87.50 106 PRO A N 1
ATOM 776 C CA . PRO A 1 106 ? 2.836 -5.124 19.318 1.00 87.50 106 PRO A CA 1
ATOM 777 C C . PRO A 1 106 ? 2.415 -5.906 20.572 1.00 87.50 106 PRO A C 1
ATOM 779 O O . PRO A 1 106 ? 2.950 -6.981 20.800 1.00 87.50 106 PRO A O 1
ATOM 782 N N . ASN A 1 107 ? 1.526 -5.377 21.417 1.00 86.19 107 ASN A N 1
ATOM 783 C CA . ASN A 1 107 ? 1.041 -6.089 22.600 1.00 86.19 107 ASN A CA 1
ATOM 784 C C . ASN A 1 107 ? -0.322 -6.711 22.295 1.00 86.19 107 ASN A C 1
ATOM 786 O O . ASN A 1 107 ? -1.332 -6.008 22.257 1.00 86.19 107 ASN A O 1
ATOM 790 N N . THR A 1 108 ? -0.339 -8.023 22.064 1.00 86.06 108 THR A N 1
ATOM 791 C CA . THR A 1 108 ? -1.527 -8.744 21.580 1.00 86.06 108 THR A CA 1
ATOM 792 C C . THR A 1 108 ? -2.175 -9.636 22.642 1.00 86.06 108 THR A C 1
ATOM 794 O O . THR A 1 108 ? -3.110 -10.383 22.352 1.00 86.06 108 THR A O 1
ATOM 797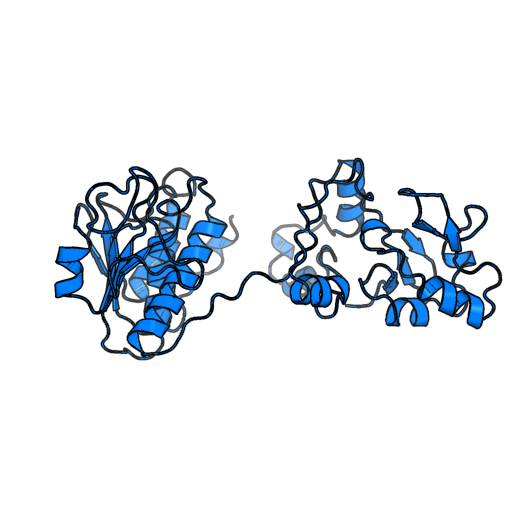 N N . THR A 1 109 ? -1.715 -9.542 23.890 1.00 83.25 109 THR A N 1
ATOM 798 C CA . THR A 1 109 ? -2.177 -10.378 25.001 1.00 83.25 109 THR A CA 1
ATOM 799 C C . THR A 1 109 ? -3.609 -10.039 25.420 1.00 83.25 109 THR A C 1
ATOM 801 O O . THR A 1 109 ? -3.958 -8.879 25.630 1.00 83.25 109 THR A O 1
ATOM 804 N N . GLY A 1 110 ? -4.440 -11.070 25.611 1.00 80.62 110 GLY A N 1
ATOM 805 C CA . GLY A 1 110 ? -5.763 -10.929 26.234 1.00 80.62 110 GLY A CA 1
ATOM 806 C C . GLY A 1 110 ? -6.863 -10.346 25.340 1.00 80.62 110 GLY A C 1
ATOM 807 O O . GLY A 1 110 ? -7.883 -9.904 25.860 1.00 80.62 110 GLY A O 1
ATOM 808 N N . LEU A 1 111 ? -6.688 -10.348 24.014 1.00 82.56 111 LEU A N 1
ATOM 809 C CA . LEU A 1 111 ? -7.654 -9.768 23.066 1.00 82.56 111 LEU A CA 1
ATOM 810 C C . LEU A 1 111 ? -8.821 -10.693 22.689 1.00 82.56 111 LEU A C 1
ATOM 812 O O . LEU A 1 111 ? -9.799 -10.215 22.118 1.00 82.56 111 LEU A O 1
ATOM 816 N N . GLY A 1 112 ? -8.735 -11.990 23.006 1.00 83.06 112 GLY A N 1
ATOM 817 C CA . GLY A 1 112 ? -9.783 -12.972 22.694 1.00 83.06 112 GLY A CA 1
ATOM 818 C C . GLY A 1 112 ? -9.776 -13.477 21.245 1.00 83.06 112 GLY A C 1
ATOM 819 O O . GLY A 1 112 ? -10.807 -13.927 20.757 1.00 83.06 112 GLY A O 1
ATOM 820 N N . VAL A 1 113 ? -8.630 -13.394 20.563 1.00 89.00 113 VAL A N 1
ATOM 821 C CA . VAL A 1 113 ? -8.395 -13.917 19.205 1.00 89.00 113 VAL A CA 1
ATOM 822 C C . VAL A 1 113 ? -7.153 -14.810 19.196 1.00 89.00 113 VAL A C 1
ATOM 824 O O . VAL A 1 113 ? -6.362 -14.770 20.140 1.00 89.00 113 VAL A O 1
ATOM 827 N N . ASP A 1 114 ? -6.970 -15.602 18.138 1.00 90.62 114 ASP A N 1
ATOM 828 C CA . ASP A 1 114 ? -5.760 -16.415 17.967 1.00 90.62 114 ASP A CA 1
ATOM 829 C C . ASP A 1 114 ? -4.537 -15.510 17.731 1.00 90.62 114 ASP A C 1
ATOM 831 O O . ASP A 1 114 ? -4.408 -14.841 16.700 1.00 90.62 114 ASP A O 1
ATOM 835 N N . ALA A 1 115 ? -3.658 -15.446 18.730 1.00 89.75 115 ALA A N 1
ATOM 836 C CA . ALA A 1 115 ? -2.495 -14.579 18.746 1.00 89.75 115 ALA A CA 1
ATOM 837 C C . ALA A 1 115 ? -1.347 -15.201 19.551 1.00 89.75 115 ALA A C 1
ATOM 839 O O . ALA A 1 115 ? -1.546 -15.888 20.551 1.00 89.75 115 ALA A O 1
ATOM 840 N N . THR A 1 116 ? -0.123 -14.899 19.130 1.00 87.62 116 THR A N 1
ATOM 841 C CA . THR A 1 116 ? 1.074 -14.982 19.978 1.00 87.62 116 THR A CA 1
ATOM 842 C C . THR A 1 116 ? 1.145 -13.750 20.890 1.00 87.62 116 THR A C 1
ATOM 844 O O . THR A 1 116 ? 0.294 -12.867 20.807 1.00 87.62 116 THR A O 1
ATOM 847 N N . GLU A 1 117 ? 2.179 -13.623 21.725 1.00 83.19 117 GLU A N 1
ATOM 848 C CA . GLU A 1 117 ? 2.381 -12.425 22.565 1.00 83.19 117 GLU A CA 1
ATOM 849 C C . GLU A 1 117 ? 2.593 -11.128 21.767 1.00 83.19 117 GLU A C 1
ATOM 851 O O . GLU A 1 117 ? 2.378 -10.037 22.296 1.00 83.19 117 GLU A O 1
ATOM 856 N N . ARG A 1 118 ? 3.041 -11.241 20.506 1.00 85.75 118 ARG A N 1
ATOM 857 C CA . ARG A 1 118 ? 3.415 -10.090 19.666 1.00 85.75 118 ARG A CA 1
ATOM 858 C C . ARG A 1 118 ? 2.669 -9.985 18.342 1.00 85.75 118 ARG A C 1
ATOM 860 O O . ARG A 1 118 ? 2.901 -9.038 17.591 1.00 85.75 118 ARG A O 1
ATOM 867 N N . MET A 1 119 ? 1.855 -10.979 18.002 1.00 91.94 119 MET A N 1
ATOM 868 C CA . MET A 1 119 ? 1.253 -11.083 16.677 1.00 91.94 119 MET A CA 1
ATOM 869 C C . MET A 1 119 ? -0.090 -11.804 16.718 1.00 91.94 119 MET A C 1
ATOM 871 O O . MET A 1 119 ? -0.149 -12.957 17.140 1.00 91.94 119 MET A O 1
ATOM 875 N N . ILE A 1 120 ? -1.131 -11.151 16.211 1.00 94.44 120 ILE A N 1
ATOM 876 C CA . ILE A 1 120 ? -2.441 -11.725 15.904 1.00 94.44 120 ILE A CA 1
ATOM 877 C C . ILE A 1 120 ? -2.346 -12.454 14.565 1.00 94.44 120 ILE A C 1
ATOM 879 O O . ILE A 1 120 ? -1.800 -11.921 13.595 1.00 94.44 120 ILE A O 1
ATOM 883 N N . ARG A 1 121 ? -2.891 -13.670 14.498 1.00 94.25 121 ARG A N 1
ATOM 884 C CA . ARG A 1 121 ? -3.016 -14.401 13.237 1.00 94.25 121 ARG A CA 1
ATOM 885 C C . ARG A 1 121 ? -4.216 -13.869 12.461 1.00 94.25 121 ARG A C 1
ATOM 887 O O . ARG A 1 121 ? -5.320 -13.783 12.996 1.00 94.25 121 ARG A O 1
ATOM 894 N N . VAL A 1 122 ? -3.989 -13.532 11.196 1.00 95.31 122 VAL A N 1
ATOM 895 C CA . VAL A 1 122 ? -5.024 -13.038 10.285 1.00 95.31 122 VAL A CA 1
ATOM 896 C C . VAL A 1 122 ? -4.963 -13.739 8.939 1.00 95.31 122 VAL A C 1
ATOM 898 O O . VAL A 1 122 ? -3.901 -14.197 8.508 1.00 95.31 122 VAL A O 1
ATOM 901 N N . SER A 1 123 ? -6.097 -13.776 8.250 1.00 93.12 123 SER A N 1
ATOM 902 C CA . SER A 1 123 ? -6.166 -14.133 6.840 1.00 93.12 123 SER A CA 1
ATOM 903 C C . SER A 1 123 ? -5.397 -13.100 6.000 1.00 93.12 123 SER A C 1
ATOM 905 O O . SER A 1 123 ? -5.644 -11.895 6.112 1.00 93.12 123 SER A O 1
ATOM 907 N N . PRO A 1 124 ? -4.482 -13.532 5.112 1.00 88.50 124 PRO A N 1
ATOM 908 C CA . PRO A 1 124 ? -3.747 -12.620 4.237 1.00 88.50 124 PRO A CA 1
ATOM 909 C C . PRO A 1 124 ? -4.628 -11.989 3.147 1.00 88.50 124 PRO A C 1
ATOM 911 O O . PRO A 1 124 ? -4.179 -11.057 2.485 1.00 88.50 124 PRO A O 1
ATOM 914 N N . LYS A 1 125 ? -5.859 -12.485 2.944 1.00 87.88 125 LYS A N 1
ATOM 915 C CA . LYS A 1 125 ? -6.779 -12.012 1.897 1.00 87.88 125 LYS A CA 1
ATOM 916 C C . LYS A 1 125 ? -7.563 -10.763 2.290 1.00 87.88 125 LYS A C 1
ATOM 918 O O . LYS A 1 125 ? -7.930 -9.988 1.417 1.00 87.88 125 LYS A O 1
ATOM 923 N N . ASP A 1 126 ? -7.857 -10.606 3.576 1.00 92.44 126 ASP A N 1
ATOM 924 C CA . ASP A 1 126 ? -8.849 -9.642 4.066 1.00 92.44 126 ASP A CA 1
ATOM 925 C C . ASP A 1 126 ? -8.600 -9.183 5.512 1.00 92.44 126 ASP A C 1
ATOM 927 O O . ASP A 1 126 ? -9.380 -8.411 6.057 1.00 92.44 126 ASP A O 1
ATOM 931 N N . PHE A 1 127 ? -7.521 -9.634 6.154 1.00 95.69 127 PHE A N 1
ATOM 932 C CA . PHE A 1 127 ? -7.140 -9.268 7.523 1.00 95.69 127 PHE A CA 1
ATOM 933 C C . PHE A 1 127 ? -8.148 -9.732 8.594 1.00 95.69 127 PHE A C 1
ATOM 935 O O . PHE A 1 127 ? -8.093 -9.274 9.741 1.00 95.69 127 PHE A O 1
ATOM 942 N N . SER A 1 128 ? -9.049 -10.658 8.251 1.00 95.75 128 SER A N 1
ATOM 943 C CA . SER A 1 128 ? -9.958 -11.276 9.217 1.00 95.75 128 SER A CA 1
ATOM 944 C C . SER A 1 128 ? -9.187 -12.146 10.214 1.00 95.75 128 SER A C 1
ATOM 946 O O . SER A 1 128 ? -8.184 -12.780 9.878 1.00 95.75 128 SER A O 1
ATOM 948 N N . THR A 1 129 ? -9.625 -12.141 11.471 1.00 95.50 129 THR A N 1
ATOM 949 C CA . THR A 1 129 ? -9.067 -12.980 12.545 1.00 95.50 129 THR A CA 1
ATOM 950 C C . THR A 1 129 ? -9.832 -14.304 12.652 1.00 95.50 129 THR A C 1
ATOM 952 O O . THR A 1 129 ? -10.787 -14.550 11.918 1.00 95.50 129 THR A O 1
ATOM 955 N N . SER A 1 130 ? -9.465 -15.149 13.620 1.00 91.88 130 SER A N 1
ATOM 956 C CA . SER A 1 130 ? -10.234 -16.357 13.949 1.00 91.88 130 SER A CA 1
ATOM 957 C C . SER A 1 130 ? -11.647 -16.081 14.488 1.00 91.88 130 SER A C 1
ATOM 959 O O . SER A 1 130 ? -12.467 -16.998 14.534 1.00 91.88 130 SER A O 1
ATOM 961 N N . LEU A 1 131 ? -11.957 -14.843 14.894 1.00 92.25 131 LEU A N 1
ATOM 962 C CA . LEU A 1 131 ? -13.271 -14.452 15.398 1.00 92.25 131 LEU A CA 1
ATOM 963 C C . LEU A 1 131 ? -14.063 -13.702 14.317 1.00 92.25 131 LEU A C 1
ATOM 965 O O . LEU A 1 131 ? -13.652 -12.644 13.843 1.00 92.25 131 LEU A O 1
ATOM 969 N N . ALA A 1 132 ? -15.238 -14.227 13.959 1.00 92.00 132 ALA A N 1
ATOM 970 C CA . ALA A 1 132 ? -16.094 -13.639 12.929 1.00 92.00 132 ALA A CA 1
ATOM 971 C C . ALA A 1 132 ? -16.497 -12.187 13.258 1.00 92.00 132 ALA A C 1
ATOM 973 O O . ALA A 1 132 ? -16.976 -11.894 14.362 1.00 92.00 132 ALA A O 1
ATOM 974 N N . GLY A 1 133 ? -16.331 -11.296 12.275 1.00 94.50 133 GLY A N 1
ATOM 975 C CA . GLY A 1 133 ? -16.560 -9.854 12.413 1.00 94.50 133 GLY A CA 1
ATOM 976 C C . GLY A 1 133 ? -15.433 -9.098 13.124 1.00 94.50 133 GLY A C 1
ATOM 977 O O . GLY A 1 133 ? -15.615 -7.931 13.468 1.00 94.50 133 GLY A O 1
ATOM 978 N N . VAL A 1 134 ? -14.284 -9.743 13.363 1.00 96.62 134 VAL A N 1
ATOM 979 C CA . VAL A 1 134 ? -13.101 -9.121 13.971 1.00 96.62 134 VAL A CA 1
ATOM 980 C C . VAL A 1 134 ? -11.914 -9.188 13.017 1.00 96.62 134 VAL A C 1
ATOM 982 O O . VAL A 1 134 ? -11.530 -10.263 12.554 1.00 96.62 134 VAL A O 1
ATOM 985 N N . PHE A 1 135 ? -11.310 -8.029 12.768 1.00 97.62 135 PHE A N 1
ATOM 986 C CA . PHE A 1 135 ? -10.204 -7.818 11.836 1.00 97.62 135 PHE A CA 1
ATOM 987 C C . PHE A 1 135 ? -9.005 -7.223 12.575 1.00 97.62 135 PHE A C 1
ATOM 989 O O . PHE A 1 135 ? -9.188 -6.532 13.576 1.00 97.62 135 PHE A O 1
ATOM 996 N N . ALA A 1 136 ? -7.778 -7.463 12.112 1.00 97.25 136 ALA A N 1
ATOM 997 C CA . ALA A 1 136 ? -6.581 -6.916 12.757 1.00 97.25 136 ALA A CA 1
ATOM 998 C C . ALA A 1 136 ? -5.526 -6.448 11.750 1.00 97.25 136 ALA A C 1
ATOM 1000 O O . ALA A 1 136 ? -5.316 -7.078 10.718 1.00 97.25 136 ALA A O 1
ATOM 1001 N N . GLY A 1 137 ? -4.838 -5.344 12.049 1.00 95.69 137 GLY A N 1
ATOM 1002 C CA . GLY A 1 137 ? -3.834 -4.779 11.147 1.00 95.69 137 GLY A CA 1
ATOM 1003 C C . GLY A 1 137 ? -2.857 -3.819 11.818 1.00 95.69 137 GLY A C 1
ATOM 1004 O O . GLY A 1 137 ? -3.005 -3.442 12.980 1.00 95.69 137 GLY A O 1
ATOM 1005 N N . GLY A 1 138 ? -1.833 -3.403 11.073 1.00 94.12 138 GLY A N 1
ATOM 1006 C CA . GLY A 1 138 ? -0.729 -2.622 11.618 1.00 94.12 138 GLY A CA 1
ATOM 1007 C C . GLY A 1 138 ? 0.270 -3.505 12.364 1.00 94.12 138 GLY A C 1
ATOM 1008 O O . GLY A 1 138 ? 0.478 -4.671 12.026 1.00 94.12 138 GLY A O 1
ATOM 1009 N N . THR A 1 139 ? 0.921 -2.963 13.393 1.00 93.38 139 THR A N 1
ATOM 1010 C CA . THR A 1 139 ? 2.036 -3.670 14.045 1.00 93.38 139 THR A CA 1
ATOM 1011 C C . THR A 1 139 ? 1.621 -4.852 14.926 1.00 93.38 139 THR A C 1
ATOM 1013 O O . THR A 1 139 ? 2.479 -5.617 15.356 1.00 93.38 139 THR A O 1
ATOM 1016 N N . CYS A 1 140 ? 0.318 -5.062 15.147 1.00 92.88 140 CYS A N 1
ATOM 1017 C CA . CYS A 1 140 ? -0.199 -6.251 15.830 1.00 92.88 140 CYS A CA 1
ATOM 1018 C C . CYS A 1 140 ? -0.220 -7.502 14.940 1.00 92.88 140 CYS A C 1
ATOM 1020 O O . CYS A 1 140 ? -0.447 -8.585 15.458 1.00 92.88 140 CYS A O 1
ATOM 1022 N N . ILE A 1 141 ? 0.015 -7.387 13.628 1.00 92.88 141 ILE A N 1
ATOM 1023 C CA . ILE A 1 141 ? 0.119 -8.536 12.705 1.00 92.88 141 ILE A CA 1
ATOM 1024 C C . ILE A 1 141 ? 1.509 -8.642 12.052 1.00 92.88 141 ILE A C 1
ATOM 1026 O O . ILE A 1 141 ? 1.774 -9.560 11.278 1.00 92.88 141 ILE A O 1
ATOM 1030 N N . ARG A 1 142 ? 2.409 -7.684 12.323 1.00 87.12 142 ARG A N 1
ATOM 1031 C CA . ARG A 1 142 ? 3.776 -7.612 11.775 1.00 87.12 142 ARG A CA 1
ATOM 1032 C C . ARG A 1 142 ? 4.674 -6.723 12.644 1.00 87.12 142 ARG A C 1
ATOM 1034 O O . ARG A 1 142 ? 4.299 -5.614 12.986 1.00 87.12 142 ARG A O 1
ATOM 1041 N N . ALA A 1 143 ? 5.889 -7.170 12.962 1.00 73.69 143 ALA A N 1
ATOM 1042 C CA . ALA A 1 143 ? 6.726 -6.522 13.983 1.00 73.69 143 ALA A CA 1
ATOM 1043 C C . ALA A 1 143 ? 7.349 -5.164 13.582 1.00 73.69 143 ALA A C 1
ATOM 1045 O O . ALA A 1 143 ? 7.714 -4.379 14.455 1.00 73.69 143 ALA A O 1
ATOM 1046 N N . ALA A 1 144 ? 7.496 -4.871 12.286 1.00 79.12 144 ALA A N 1
ATOM 1047 C CA . ALA A 1 144 ? 8.159 -3.650 11.824 1.00 79.12 144 ALA A CA 1
ATOM 1048 C C . ALA A 1 144 ? 7.179 -2.470 11.740 1.00 79.12 144 ALA A C 1
ATOM 1050 O O . ALA A 1 144 ? 6.204 -2.522 10.986 1.00 79.12 144 ALA A O 1
ATOM 1051 N N . TRP A 1 145 ? 7.458 -1.397 12.487 1.00 80.00 145 TRP A N 1
ATOM 1052 C CA . TRP A 1 145 ? 6.706 -0.149 12.377 1.00 80.00 145 TRP A CA 1
ATOM 1053 C C . TRP A 1 145 ? 7.138 0.637 11.139 1.00 80.00 145 TRP A C 1
ATOM 1055 O O . TRP A 1 145 ? 8.292 1.041 11.016 1.00 80.00 145 TRP A O 1
ATOM 1065 N N . ASP A 1 146 ? 6.177 0.880 10.257 1.00 87.75 146 ASP A N 1
ATOM 1066 C CA . ASP A 1 146 ? 6.290 1.747 9.089 1.00 87.75 146 ASP A CA 1
ATOM 1067 C C . ASP A 1 146 ? 5.010 2.602 9.046 1.00 87.75 146 ASP A C 1
ATOM 1069 O O . ASP A 1 146 ? 3.910 2.033 9.004 1.00 87.75 146 ASP A O 1
ATOM 1073 N N . PRO A 1 147 ? 5.103 3.943 9.123 1.00 83.75 147 PRO A N 1
ATOM 1074 C CA . PRO A 1 147 ? 3.929 4.808 9.188 1.00 83.75 147 PRO A CA 1
ATOM 1075 C C . PRO A 1 147 ? 3.086 4.751 7.909 1.00 83.75 147 PRO A C 1
ATOM 1077 O O . PRO A 1 147 ? 1.863 4.655 8.001 1.00 83.75 147 PRO A O 1
ATOM 1080 N N . ALA A 1 148 ? 3.712 4.722 6.729 1.00 87.44 148 ALA A N 1
ATOM 1081 C CA . ALA A 1 148 ? 3.003 4.660 5.453 1.00 87.44 148 ALA A CA 1
ATOM 1082 C C . ALA A 1 148 ? 2.253 3.331 5.312 1.00 87.44 148 ALA A C 1
ATOM 1084 O O . ALA A 1 148 ? 1.078 3.295 4.940 1.00 87.44 148 ALA A O 1
ATOM 1085 N N . ARG A 1 149 ? 2.900 2.227 5.691 1.00 88.44 149 ARG A N 1
ATOM 1086 C CA . ARG A 1 149 ? 2.267 0.908 5.715 1.00 88.44 149 ARG A CA 1
ATOM 1087 C C . ARG A 1 149 ? 1.162 0.816 6.761 1.00 88.44 149 ARG A C 1
ATOM 1089 O O . ARG A 1 149 ? 0.144 0.196 6.490 1.00 88.44 149 ARG A O 1
ATOM 1096 N N . SER A 1 150 ? 1.330 1.444 7.924 1.00 92.94 150 SER A N 1
ATOM 1097 C CA . SER A 1 150 ? 0.313 1.461 8.984 1.00 92.94 150 SER A CA 1
ATOM 1098 C C . SER A 1 150 ? -0.966 2.166 8.529 1.00 92.94 150 SER A C 1
ATOM 1100 O O . SER A 1 150 ? -2.055 1.668 8.805 1.00 92.94 150 SER A O 1
ATOM 1102 N N . VAL A 1 151 ? -0.835 3.282 7.804 1.00 94.19 151 VAL A N 1
ATOM 1103 C CA . VAL A 1 151 ? -1.960 3.980 7.156 1.00 94.19 151 VAL A CA 1
ATOM 1104 C C . VAL A 1 151 ? -2.572 3.110 6.052 1.00 94.19 151 VAL A C 1
ATOM 1106 O O . VAL A 1 151 ? -3.786 2.940 6.003 1.00 94.19 151 VAL A O 1
ATOM 1109 N N . GLY A 1 152 ? -1.745 2.480 5.210 1.00 92.75 152 GLY A N 1
ATOM 1110 C CA . GLY A 1 152 ? -2.217 1.544 4.183 1.00 92.75 152 GLY A CA 1
ATOM 1111 C C . GLY A 1 152 ? -3.025 0.370 4.754 1.00 92.75 152 GLY A C 1
ATOM 1112 O O . GLY A 1 152 ? -4.098 0.060 4.243 1.00 92.75 152 GLY A O 1
ATOM 1113 N N . ASP A 1 153 ? -2.560 -0.229 5.854 1.00 94.62 153 ASP A N 1
ATOM 1114 C CA . ASP A 1 153 ? -3.277 -1.285 6.579 1.00 94.62 153 ASP A CA 1
ATOM 1115 C C . ASP A 1 153 ? -4.637 -0.776 7.099 1.00 94.62 153 ASP A C 1
ATOM 1117 O O . ASP A 1 153 ? -5.617 -1.514 7.064 1.00 94.62 153 ASP A O 1
ATOM 1121 N N . GLY A 1 154 ? -4.727 0.487 7.534 1.00 97.00 154 GLY A N 1
ATOM 1122 C CA . GLY A 1 154 ? -5.987 1.104 7.965 1.00 97.00 154 GLY A CA 1
ATOM 1123 C C . GLY A 1 154 ? -7.029 1.175 6.846 1.00 97.00 154 GLY A C 1
ATOM 1124 O O . GLY A 1 154 ? -8.195 0.849 7.071 1.00 97.00 154 GLY A O 1
ATOM 1125 N N . LYS A 1 155 ? -6.606 1.517 5.623 1.00 96.00 155 LYS A N 1
ATOM 1126 C CA . LYS A 1 155 ? -7.476 1.492 4.437 1.00 96.00 155 LYS A CA 1
ATOM 1127 C C . LYS A 1 155 ? -7.994 0.084 4.139 1.00 96.00 155 LYS A C 1
ATOM 1129 O O . LYS A 1 155 ? -9.197 -0.096 3.990 1.00 96.00 155 LYS A O 1
ATOM 1134 N N . VAL A 1 156 ? -7.096 -0.903 4.100 1.00 95.50 156 VAL A N 1
ATOM 1135 C CA . VAL A 1 156 ? -7.453 -2.312 3.853 1.00 95.50 156 VAL A CA 1
ATOM 1136 C C . VAL A 1 156 ? -8.460 -2.810 4.888 1.00 95.50 156 VAL A C 1
ATOM 1138 O O . VAL A 1 156 ? -9.452 -3.436 4.533 1.00 95.50 156 VAL A O 1
ATOM 1141 N N . LEU A 1 157 ? -8.240 -2.494 6.168 1.00 97.88 157 LEU A N 1
ATOM 1142 C CA . LEU A 1 157 ? -9.161 -2.857 7.244 1.00 97.88 157 LEU A CA 1
ATOM 1143 C C . LEU A 1 157 ? -10.550 -2.245 7.052 1.00 97.88 157 LEU A C 1
ATOM 1145 O O . LEU A 1 157 ? -11.544 -2.939 7.238 1.00 97.88 157 LEU A O 1
ATOM 1149 N N . ALA A 1 158 ? -10.627 -0.965 6.682 1.00 98.06 158 ALA A N 1
ATOM 1150 C CA . ALA A 1 158 ? -11.902 -0.298 6.449 1.00 98.06 158 ALA A CA 1
ATOM 1151 C C . ALA A 1 158 ? -12.674 -0.921 5.277 1.00 98.06 158 ALA A C 1
ATOM 1153 O O . ALA A 1 158 ? -13.864 -1.183 5.414 1.00 98.06 158 ALA A O 1
ATOM 1154 N N . GLU A 1 159 ? -12.000 -1.198 4.158 1.00 97.19 159 GLU A N 1
ATOM 1155 C CA . GLU A 1 159 ? -12.619 -1.827 2.984 1.00 97.19 159 GLU A CA 1
ATOM 1156 C C . GLU A 1 159 ? -13.040 -3.277 3.254 1.00 97.19 159 GLU A C 1
ATOM 1158 O O . GLU A 1 159 ? -14.103 -3.709 2.813 1.00 97.19 159 GLU A O 1
ATOM 1163 N N . SER A 1 160 ? -12.232 -4.024 4.008 1.00 97.56 160 SER A N 1
ATOM 1164 C CA . SER A 1 160 ? -12.552 -5.396 4.401 1.00 97.56 160 SER A CA 1
ATOM 1165 C C . SER A 1 160 ? -13.761 -5.455 5.338 1.00 97.56 160 SER A C 1
ATOM 1167 O O . SER A 1 160 ? -14.686 -6.243 5.126 1.00 97.56 160 SER A O 1
ATOM 1169 N N . VAL A 1 161 ? -13.812 -4.562 6.333 1.00 98.12 161 VAL A N 1
ATOM 1170 C CA . VAL A 1 161 ? -14.970 -4.430 7.227 1.00 98.12 161 VAL A CA 1
ATOM 1171 C C . VAL A 1 161 ? -16.214 -3.994 6.457 1.00 98.12 161 VAL A C 1
ATOM 1173 O O . VAL A 1 161 ? -17.271 -4.583 6.654 1.00 98.12 161 VAL A O 1
ATOM 1176 N N . ASP A 1 162 ? -16.111 -3.009 5.566 1.00 98.12 162 ASP A N 1
ATOM 1177 C CA . ASP A 1 162 ? -17.225 -2.582 4.711 1.00 98.12 162 ASP A CA 1
ATOM 1178 C C . ASP A 1 162 ? -17.753 -3.739 3.848 1.00 98.12 162 ASP A C 1
ATOM 1180 O O . ASP A 1 162 ? -18.961 -3.982 3.804 1.00 98.12 162 ASP A O 1
ATOM 1184 N N . ALA A 1 163 ? -16.872 -4.514 3.214 1.00 97.06 163 ALA A N 1
ATOM 1185 C CA . ALA A 1 163 ? -17.275 -5.693 2.453 1.00 97.06 163 ALA A CA 1
ATOM 1186 C C . ALA A 1 163 ? -18.015 -6.707 3.340 1.00 97.06 163 ALA A C 1
ATOM 1188 O O . ALA A 1 163 ? -19.126 -7.115 2.998 1.00 97.06 163 ALA A O 1
ATOM 1189 N N . PHE A 1 164 ? -17.462 -7.028 4.514 1.00 97.12 164 PHE A N 1
ATOM 1190 C CA . PHE A 1 164 ? -18.084 -7.925 5.489 1.00 97.12 164 PHE A CA 1
ATOM 1191 C C . PHE A 1 164 ? -19.477 -7.449 5.924 1.00 97.12 164 PHE A C 1
ATOM 1193 O O . PHE A 1 164 ? -20.433 -8.224 5.894 1.00 97.12 164 PHE A O 1
ATOM 1200 N N . LEU A 1 165 ? -19.620 -6.168 6.275 1.00 97.31 165 LEU A N 1
ATOM 1201 C CA . LEU A 1 165 ? -20.886 -5.576 6.723 1.00 97.31 165 LEU A CA 1
ATOM 1202 C C . LEU A 1 165 ? -21.970 -5.575 5.640 1.00 97.31 165 LEU A C 1
ATOM 1204 O O . LEU A 1 165 ? -23.158 -5.583 5.967 1.00 97.31 165 LEU A O 1
ATOM 1208 N N . ASN A 1 166 ? -21.565 -5.576 4.371 1.00 95.94 166 ASN A N 1
ATOM 1209 C CA . ASN A 1 166 ? -22.455 -5.628 3.215 1.00 95.94 166 ASN A CA 1
ATOM 1210 C C . ASN A 1 166 ? -22.607 -7.042 2.624 1.00 95.94 166 ASN A C 1
ATOM 1212 O O . ASN A 1 166 ? -23.219 -7.188 1.567 1.00 95.94 166 ASN A O 1
ATOM 1216 N N . GLY A 1 167 ? -22.034 -8.078 3.249 1.00 94.31 167 GLY A N 1
ATOM 1217 C CA . GLY A 1 167 ? -22.086 -9.453 2.739 1.00 94.31 167 GLY A CA 1
ATOM 1218 C C . GLY A 1 167 ? -21.355 -9.658 1.405 1.00 94.31 167 GLY A C 1
ATOM 1219 O O . GLY A 1 167 ? -21.700 -10.565 0.649 1.00 94.31 167 GLY A O 1
ATOM 1220 N N . ARG A 1 168 ? -20.371 -8.808 1.093 1.00 94.19 168 ARG A N 1
ATOM 1221 C CA . ARG A 1 168 ? -19.510 -8.910 -0.092 1.00 94.19 168 ARG A CA 1
ATOM 1222 C C . ARG A 1 168 ? -18.191 -9.588 0.269 1.00 94.19 168 ARG A C 1
ATOM 1224 O O . ARG A 1 168 ? -17.692 -9.446 1.382 1.00 94.19 168 ARG A O 1
ATOM 1231 N N . GLU A 1 169 ? -17.592 -10.278 -0.695 1.00 87.00 169 GLU A N 1
ATOM 1232 C CA . GLU A 1 169 ? -16.226 -10.779 -0.550 1.00 87.00 169 GLU A CA 1
ATOM 1233 C C . GLU A 1 169 ? -15.228 -9.638 -0.796 1.00 87.00 169 GLU A C 1
ATOM 1235 O O . GLU A 1 169 ? -15.282 -8.966 -1.830 1.00 87.00 169 GLU A O 1
ATOM 1240 N N . TYR A 1 170 ? -14.318 -9.406 0.153 1.00 88.88 170 TYR A N 1
ATOM 1241 C CA . TYR A 1 170 ? -13.185 -8.509 -0.059 1.00 88.88 170 TYR A CA 1
ATOM 1242 C C . TYR A 1 170 ? -12.031 -9.273 -0.69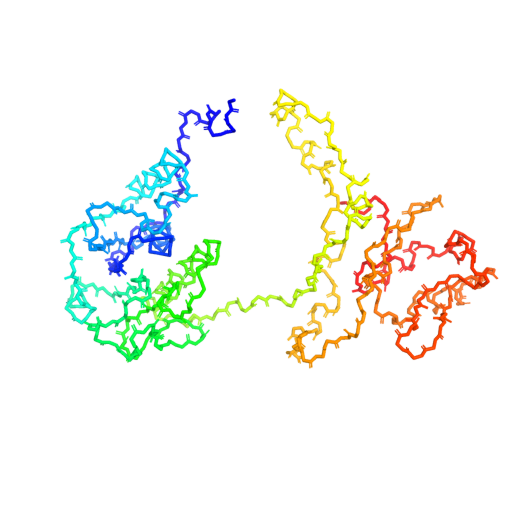7 1.00 88.88 170 TYR A C 1
ATOM 1244 O O . TYR A 1 170 ? -11.607 -10.317 -0.200 1.00 88.88 170 TYR A O 1
ATOM 1252 N N . ARG A 1 171 ? -11.471 -8.712 -1.768 1.00 79.31 171 ARG A N 1
ATOM 1253 C CA . ARG A 1 171 ? -10.228 -9.198 -2.357 1.00 79.31 171 ARG A CA 1
ATOM 1254 C C . ARG A 1 171 ? -9.169 -8.128 -2.182 1.00 79.31 171 ARG A C 1
ATOM 1256 O O . ARG A 1 171 ? -9.236 -7.091 -2.839 1.00 79.31 171 ARG A O 1
ATOM 1263 N N . LEU A 1 172 ? -8.187 -8.395 -1.320 1.00 79.06 172 LEU A N 1
ATOM 1264 C CA . LEU A 1 172 ? -7.016 -7.537 -1.215 1.00 79.06 172 LEU A CA 1
ATOM 1265 C C . LEU A 1 172 ? -6.383 -7.391 -2.598 1.00 79.06 172 LEU A C 1
ATOM 1267 O O . LEU A 1 172 ? -5.996 -8.381 -3.225 1.00 79.06 172 LEU A O 1
ATOM 1271 N N . VAL A 1 173 ? -6.266 -6.147 -3.053 1.00 71.81 173 VAL A N 1
ATOM 1272 C CA . VAL A 1 173 ? -5.470 -5.819 -4.231 1.00 71.81 173 VAL A CA 1
ATOM 1273 C C . VAL A 1 173 ? -4.012 -6.002 -3.824 1.00 71.81 173 VAL A C 1
ATOM 1275 O O . VAL A 1 173 ? -3.413 -5.152 -3.161 1.00 71.81 173 VAL A O 1
ATOM 1278 N N . ILE A 1 174 ? -3.464 -7.177 -4.134 1.00 64.06 174 ILE A N 1
ATOM 1279 C CA . ILE A 1 174 ? -2.040 -7.454 -3.965 1.00 64.06 174 ILE A CA 1
ATOM 1280 C C . ILE A 1 174 ? -1.308 -6.456 -4.860 1.00 64.06 174 ILE A C 1
ATOM 1282 O O . ILE A 1 174 ? -1.690 -6.264 -6.010 1.00 64.06 174 ILE A O 1
ATOM 1286 N N . LYS A 1 175 ? -0.313 -5.762 -4.296 1.00 61.06 175 LYS A N 1
ATOM 1287 C CA . LYS A 1 175 ? 0.458 -4.756 -5.030 1.00 61.06 175 LYS A CA 1
ATOM 1288 C C . LYS A 1 175 ? 0.961 -5.357 -6.337 1.00 61.06 175 LYS A C 1
ATOM 1290 O O . LYS A 1 175 ? 1.590 -6.413 -6.308 1.00 61.06 175 LYS A O 1
ATOM 1295 N N . GLU A 1 176 ? 0.727 -4.631 -7.422 1.00 64.12 176 GLU A N 1
ATOM 1296 C CA . GLU A 1 176 ? 1.284 -4.924 -8.736 1.00 64.12 176 GLU A CA 1
ATOM 1297 C C . GLU A 1 176 ? 2.788 -5.197 -8.618 1.00 64.12 176 GLU A C 1
ATOM 1299 O O . GLU A 1 176 ? 3.486 -4.586 -7.789 1.00 64.12 176 GLU A O 1
ATOM 1304 N N . PHE A 1 177 ? 3.304 -6.089 -9.464 1.00 70.38 177 PHE A N 1
ATOM 1305 C CA . PHE A 1 177 ? 4.741 -6.319 -9.531 1.00 70.38 177 PHE A CA 1
ATOM 1306 C C . PHE A 1 177 ? 5.468 -4.978 -9.692 1.00 70.38 177 PHE A C 1
ATOM 1308 O O . PHE A 1 177 ? 5.263 -4.225 -10.642 1.00 70.38 177 PHE A O 1
ATOM 1315 N N . THR A 1 178 ? 6.331 -4.656 -8.736 1.00 67.56 178 THR A N 1
ATOM 1316 C CA . THR A 1 178 ? 7.094 -3.412 -8.768 1.00 67.56 178 THR A CA 1
ATOM 1317 C C . THR A 1 178 ? 8.561 -3.754 -8.918 1.00 67.56 178 THR A C 1
ATOM 1319 O O . THR A 1 178 ? 9.153 -4.384 -8.041 1.00 67.56 178 THR A O 1
ATOM 1322 N N . SER A 1 179 ? 9.163 -3.304 -10.017 1.00 68.19 179 SER A N 1
ATOM 1323 C CA . SER A 1 179 ? 10.617 -3.284 -10.136 1.00 68.19 179 SER A CA 1
ATOM 1324 C C . SER A 1 179 ? 11.146 -2.110 -9.316 1.00 68.19 179 SER A C 1
ATOM 1326 O O . SER A 1 179 ? 11.152 -0.969 -9.772 1.00 68.19 179 SER A O 1
ATOM 1328 N N . THR A 1 180 ? 11.535 -2.373 -8.072 1.00 66.19 180 THR A N 1
ATOM 1329 C CA . THR A 1 180 ? 12.082 -1.341 -7.189 1.00 66.19 180 THR A CA 1
ATOM 1330 C C . THR A 1 180 ? 13.495 -0.985 -7.627 1.00 66.19 180 THR A C 1
ATOM 1332 O O . THR A 1 180 ? 14.360 -1.858 -7.676 1.00 66.19 180 THR A O 1
ATOM 1335 N N . ILE A 1 181 ? 13.756 0.300 -7.871 1.00 69.62 181 ILE A N 1
ATOM 1336 C CA . ILE A 1 181 ? 15.127 0.804 -7.963 1.00 69.62 181 ILE A CA 1
ATOM 1337 C C . ILE A 1 181 ? 15.719 0.740 -6.544 1.00 69.62 181 ILE A C 1
ATOM 1339 O O . ILE A 1 181 ? 15.192 1.386 -5.634 1.00 69.62 181 ILE A O 1
ATOM 1343 N N . PRO A 1 182 ? 16.759 -0.072 -6.297 1.00 68.44 182 PRO A N 1
ATOM 1344 C CA . PRO A 1 182 ? 17.395 -0.147 -4.986 1.00 68.44 182 PRO A CA 1
ATOM 1345 C C . PRO A 1 182 ? 18.148 1.154 -4.677 1.00 68.44 182 PRO A C 1
ATOM 1347 O O . PRO A 1 182 ? 18.206 2.068 -5.496 1.00 68.44 182 PRO A O 1
ATOM 1350 N N . LYS A 1 183 ? 18.741 1.249 -3.481 1.00 79.25 183 LYS A N 1
ATOM 1351 C CA . LYS A 1 183 ? 19.472 2.451 -3.058 1.00 79.25 183 LYS A CA 1
ATOM 1352 C C . LYS A 1 183 ? 20.496 2.868 -4.126 1.00 79.25 183 LYS A C 1
ATOM 1354 O O . LYS A 1 183 ? 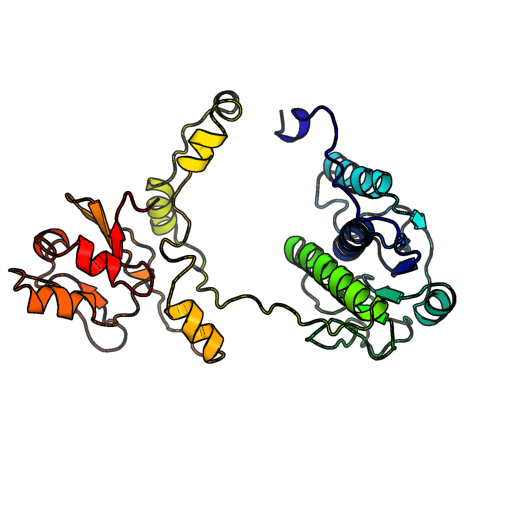21.391 2.091 -4.474 1.00 79.25 183 LYS A O 1
ATOM 1359 N N . LEU A 1 184 ? 20.326 4.088 -4.629 1.00 81.88 184 LEU A N 1
ATOM 1360 C CA . LEU A 1 184 ? 21.201 4.676 -5.634 1.00 81.88 184 LEU A CA 1
ATOM 1361 C C . LEU A 1 184 ? 22.572 4.989 -5.036 1.00 81.88 184 LEU A C 1
ATOM 1363 O O . LEU A 1 184 ? 22.675 5.355 -3.859 1.00 81.88 184 LEU A O 1
ATOM 1367 N N . THR A 1 185 ? 23.614 4.860 -5.853 1.00 86.44 185 THR A N 1
ATOM 1368 C CA . THR A 1 185 ? 24.917 5.452 -5.543 1.00 86.44 185 THR A CA 1
ATOM 1369 C C . THR A 1 185 ? 24.840 6.970 -5.694 1.00 86.44 185 THR A C 1
ATOM 1371 O O . THR A 1 185 ? 23.883 7.518 -6.251 1.00 86.44 185 THR A O 1
ATOM 1374 N N . THR A 1 186 ? 25.853 7.673 -5.194 1.00 85.31 186 THR A N 1
ATOM 1375 C CA . THR A 1 186 ? 25.940 9.131 -5.325 1.00 85.31 186 THR A CA 1
ATOM 1376 C C . THR A 1 186 ? 25.918 9.559 -6.795 1.00 85.31 186 THR A C 1
ATOM 1378 O O . THR A 1 186 ? 25.242 10.521 -7.152 1.00 85.31 186 THR A O 1
ATOM 1381 N N . GLU A 1 187 ? 26.604 8.819 -7.663 1.00 85.50 187 GLU A N 1
ATOM 1382 C CA . GLU A 1 187 ? 26.728 9.100 -9.094 1.00 85.50 187 GLU A CA 1
ATOM 1383 C C . GLU A 1 187 ? 25.393 8.904 -9.818 1.00 85.50 187 GLU A C 1
ATOM 1385 O O . GLU A 1 187 ? 24.983 9.738 -10.627 1.00 85.50 187 GLU A O 1
ATOM 1390 N N . GLU A 1 188 ? 24.674 7.829 -9.504 1.00 83.50 188 GLU A N 1
ATOM 1391 C CA . GLU A 1 188 ? 23.351 7.569 -10.073 1.00 83.50 188 GLU A CA 1
ATOM 1392 C C . GLU A 1 188 ? 22.317 8.578 -9.588 1.00 83.50 188 GLU A C 1
ATOM 1394 O O . GLU A 1 188 ? 21.489 9.037 -10.373 1.00 83.50 188 GLU A O 1
ATOM 1399 N N . TYR A 1 189 ? 22.386 8.967 -8.312 1.00 81.38 189 TYR A N 1
ATOM 1400 C CA . TYR A 1 189 ? 21.545 10.028 -7.778 1.00 81.38 189 TYR A CA 1
ATOM 1401 C C . TYR A 1 189 ? 21.795 11.346 -8.515 1.00 81.38 189 TYR A C 1
ATOM 1403 O O . TYR A 1 189 ? 20.844 12.010 -8.913 1.00 81.38 189 TYR A O 1
ATOM 1411 N N . GLN A 1 190 ? 23.058 11.707 -8.762 1.00 79.94 190 GLN A N 1
ATOM 1412 C CA . GLN A 1 190 ? 23.393 12.888 -9.560 1.00 79.94 190 GLN A CA 1
ATOM 1413 C C . GLN A 1 190 ? 22.839 12.785 -10.986 1.00 79.94 190 GLN A C 1
ATOM 1415 O O . GLN A 1 190 ? 22.316 13.769 -11.500 1.00 79.94 190 GLN A O 1
ATOM 1420 N N . GLN A 1 191 ? 22.909 11.616 -11.632 1.00 76.88 191 GLN A N 1
ATOM 1421 C CA . GLN A 1 191 ? 22.317 11.418 -12.960 1.00 76.88 191 GLN A CA 1
ATOM 1422 C C . GLN A 1 191 ? 20.790 11.532 -12.956 1.00 76.88 191 GLN A C 1
ATOM 1424 O O . GLN A 1 191 ? 20.234 12.163 -13.854 1.00 76.88 191 GLN A O 1
ATOM 1429 N N . LEU A 1 192 ? 20.121 10.967 -11.951 1.00 75.94 192 LEU A N 1
ATOM 1430 C CA . LEU A 1 192 ? 18.675 11.091 -11.772 1.00 75.94 192 LEU A CA 1
ATOM 1431 C C . LEU A 1 192 ? 18.289 12.560 -11.540 1.00 75.94 192 LEU A C 1
ATOM 1433 O O . LEU A 1 192 ? 17.371 13.078 -12.174 1.00 75.94 192 LEU A O 1
ATOM 1437 N N . ALA A 1 193 ? 19.053 13.257 -10.698 1.00 72.00 193 ALA A N 1
ATOM 1438 C CA . ALA A 1 193 ? 18.849 14.661 -10.367 1.00 72.00 193 ALA A CA 1
ATOM 1439 C C . ALA A 1 193 ? 19.152 15.622 -11.529 1.00 72.00 193 ALA A C 1
ATOM 1441 O O . ALA A 1 193 ? 18.649 16.738 -11.517 1.00 72.00 193 ALA A O 1
ATOM 1442 N N . LYS A 1 194 ? 19.899 15.223 -12.571 1.00 69.19 194 LYS A N 1
ATOM 1443 C CA . LYS A 1 194 ? 20.060 16.050 -13.790 1.00 69.19 194 LYS A CA 1
ATOM 1444 C C . LYS A 1 194 ? 18.737 16.290 -14.523 1.00 69.19 194 LYS A C 1
ATOM 1446 O O . LYS A 1 194 ? 18.626 17.266 -15.253 1.00 69.19 194 LYS A O 1
ATOM 1451 N N . GLY A 1 195 ? 17.749 15.411 -14.344 1.00 56.59 195 GLY A N 1
ATOM 1452 C CA . GLY A 1 195 ? 16.379 15.629 -14.820 1.00 56.59 195 GLY A CA 1
ATOM 1453 C C . GLY A 1 195 ? 15.515 16.454 -13.859 1.00 56.59 195 GLY A C 1
ATOM 1454 O O . GLY A 1 195 ? 14.352 16.702 -14.163 1.00 56.59 195 GLY A O 1
ATOM 1455 N N . ALA A 1 196 ? 16.051 16.849 -12.700 1.00 55.97 196 ALA A N 1
ATOM 1456 C CA . ALA A 1 196 ? 15.345 17.593 -11.669 1.00 55.97 196 ALA A CA 1
ATOM 1457 C C . ALA A 1 196 ? 15.652 19.090 -11.748 1.00 55.97 196 ALA A C 1
ATOM 1459 O O . ALA A 1 196 ? 16.796 19.514 -11.601 1.00 55.97 196 ALA A O 1
ATOM 1460 N N . ASN A 1 197 ? 14.619 19.918 -11.902 1.00 52.16 197 ASN A N 1
ATOM 1461 C CA . ASN A 1 197 ? 14.753 21.362 -11.724 1.00 52.16 197 ASN A CA 1
ATOM 1462 C C . ASN A 1 197 ? 14.807 21.694 -10.224 1.00 52.16 197 ASN A C 1
ATOM 1464 O O . ASN A 1 197 ? 13.777 21.873 -9.580 1.00 52.16 197 ASN A O 1
ATOM 1468 N N . SER A 1 198 ? 16.011 21.784 -9.657 1.00 50.31 198 SER A N 1
ATOM 1469 C CA . SER A 1 198 ? 16.230 22.099 -8.235 1.00 50.31 198 SER A CA 1
ATOM 1470 C C . SER A 1 198 ? 16.270 23.602 -7.913 1.00 50.31 198 SER A C 1
ATOM 1472 O O . SER A 1 198 ? 16.624 23.975 -6.799 1.00 50.31 198 SER A O 1
ATOM 1474 N N . ALA A 1 199 ? 15.954 24.476 -8.873 1.00 50.69 199 ALA A N 1
ATOM 1475 C CA . ALA A 1 199 ? 16.181 25.923 -8.781 1.00 50.69 199 ALA A CA 1
ATOM 1476 C C . ALA A 1 199 ? 14.910 26.761 -8.533 1.00 50.69 199 ALA A C 1
ATOM 1478 O O . ALA A 1 199 ? 14.867 27.919 -8.934 1.00 50.69 199 ALA A O 1
ATOM 1479 N N . LEU A 1 200 ? 13.868 26.209 -7.901 1.00 50.16 200 LEU A N 1
ATOM 1480 C CA . LEU A 1 200 ? 12.666 26.984 -7.564 1.00 50.16 200 LEU A CA 1
ATOM 1481 C C . LEU A 1 200 ? 12.744 27.541 -6.141 1.00 50.16 200 LEU A C 1
ATOM 1483 O O . LEU A 1 200 ? 13.016 26.817 -5.181 1.00 50.16 200 LEU A O 1
ATOM 1487 N N . THR A 1 201 ? 12.456 28.831 -5.992 1.00 50.41 201 THR A N 1
ATOM 1488 C CA . THR A 1 201 ? 12.265 29.461 -4.683 1.00 50.41 201 THR A CA 1
ATOM 1489 C C . THR A 1 201 ? 10.848 29.197 -4.161 1.00 50.41 201 THR A C 1
ATOM 1491 O O . THR A 1 201 ? 9.896 29.036 -4.923 1.00 50.41 201 THR A O 1
ATOM 1494 N N . VAL A 1 202 ? 10.664 29.204 -2.834 1.00 52.28 202 VAL A N 1
ATOM 1495 C CA . VAL A 1 202 ? 9.367 28.938 -2.162 1.00 52.28 202 VAL A CA 1
ATOM 1496 C C . VAL A 1 202 ? 8.224 29.838 -2.672 1.00 52.28 202 VAL A C 1
ATOM 1498 O O . VAL A 1 202 ? 7.057 29.465 -2.591 1.00 52.28 202 VAL A O 1
ATOM 1501 N N . ARG A 1 203 ? 8.542 31.019 -3.216 1.00 47.50 203 ARG A N 1
ATOM 1502 C CA . ARG A 1 203 ? 7.564 31.978 -3.756 1.00 47.50 203 ARG A CA 1
ATOM 1503 C C . ARG A 1 203 ? 7.023 31.590 -5.134 1.00 47.50 203 ARG A C 1
ATOM 1505 O O . ARG A 1 203 ? 5.879 31.911 -5.434 1.00 47.50 203 ARG A O 1
ATOM 1512 N N . GLU A 1 204 ? 7.814 30.889 -5.938 1.00 51.41 204 GLU A N 1
ATOM 1513 C CA . GLU A 1 204 ? 7.429 30.419 -7.276 1.00 51.41 204 GLU A CA 1
ATOM 1514 C C . GLU A 1 204 ? 6.565 29.149 -7.198 1.00 51.41 204 GLU A C 1
ATOM 1516 O O . GLU A 1 204 ? 5.837 28.825 -8.129 1.00 51.41 204 GLU A O 1
ATOM 1521 N N . LEU A 1 205 ? 6.566 28.468 -6.047 1.00 54.03 205 LEU A N 1
ATOM 1522 C CA . LEU A 1 205 ? 5.915 27.175 -5.838 1.00 54.03 205 LEU A CA 1
ATOM 1523 C C . LEU A 1 205 ? 4.377 27.194 -5.874 1.00 54.03 205 LEU A C 1
ATOM 1525 O O . LEU A 1 205 ? 3.795 26.122 -5.950 1.00 54.03 205 LEU A O 1
ATOM 1529 N N . VAL A 1 206 ? 3.714 28.357 -5.765 1.00 55.38 206 VAL A N 1
ATOM 1530 C CA . VAL A 1 206 ? 2.247 28.430 -5.568 1.00 55.38 206 VAL A CA 1
ATOM 1531 C C . VAL A 1 206 ? 1.482 28.765 -6.852 1.00 55.38 206 VAL A C 1
ATOM 1533 O O . VAL A 1 206 ? 0.497 28.097 -7.141 1.00 55.38 206 VAL A O 1
ATOM 1536 N N . SER A 1 207 ? 1.915 29.749 -7.656 1.00 51.03 207 SER A N 1
ATOM 1537 C CA . SER A 1 207 ? 1.218 30.081 -8.920 1.00 51.03 207 SER A CA 1
ATOM 1538 C C . SER A 1 207 ? 1.746 29.312 -10.132 1.00 51.03 207 SER A C 1
ATOM 1540 O O . SER A 1 207 ? 1.086 29.260 -11.163 1.00 51.03 207 SER A O 1
ATOM 1542 N N . GLU A 1 208 ? 2.936 28.724 -10.022 1.00 51.34 208 GLU A N 1
ATOM 1543 C CA . GLU A 1 208 ? 3.512 27.837 -11.031 1.00 51.34 208 GLU A CA 1
ATOM 1544 C C . GLU A 1 208 ? 3.476 26.379 -10.556 1.00 51.34 208 GLU A C 1
ATOM 1546 O O . GLU A 1 208 ? 4.067 25.543 -11.218 1.00 51.34 208 GLU A O 1
ATOM 1551 N N . ALA A 1 209 ? 2.787 26.046 -9.453 1.00 52.78 209 ALA A N 1
ATOM 1552 C CA . ALA A 1 209 ? 2.754 24.701 -8.865 1.00 52.78 209 ALA A CA 1
ATOM 1553 C C . ALA A 1 209 ? 2.366 23.619 -9.880 1.00 52.78 209 ALA A C 1
ATOM 1555 O O . ALA A 1 209 ? 3.037 22.601 -9.978 1.00 52.78 209 ALA A O 1
ATOM 1556 N N . GLU A 1 210 ? 1.317 23.862 -10.669 1.00 52.97 210 GLU A N 1
ATOM 1557 C CA . GLU A 1 210 ? 0.834 22.925 -11.688 1.00 52.97 210 GLU A CA 1
ATOM 1558 C C . GLU A 1 210 ? 1.834 22.790 -12.840 1.00 52.97 210 GLU A C 1
ATOM 1560 O O . GLU A 1 210 ? 2.191 21.683 -13.228 1.00 52.97 210 GLU A O 1
ATOM 1565 N N . LYS A 1 211 ? 2.384 23.904 -13.337 1.00 50.41 211 LYS A N 1
ATOM 1566 C CA . LYS A 1 211 ? 3.411 23.874 -14.391 1.00 50.41 211 LYS A CA 1
ATOM 1567 C C . LYS A 1 211 ? 4.733 23.292 -13.890 1.00 50.41 211 LYS A C 1
ATOM 1569 O O . LYS A 1 211 ? 5.445 22.647 -14.645 1.00 50.41 211 LYS A O 1
ATOM 1574 N N . ALA A 1 212 ? 5.083 23.522 -12.629 1.00 48.94 212 ALA A N 1
ATOM 1575 C CA . ALA A 1 212 ? 6.243 22.960 -11.959 1.00 48.94 212 ALA A CA 1
ATOM 1576 C C . ALA A 1 212 ? 6.044 21.469 -11.714 1.00 48.94 212 ALA A C 1
ATOM 1578 O O . ALA A 1 212 ? 6.984 20.741 -11.957 1.00 48.94 212 ALA A O 1
ATOM 1579 N N . ALA A 1 213 ? 4.845 21.013 -11.340 1.00 51.50 213 ALA A N 1
ATOM 1580 C CA . ALA A 1 213 ? 4.501 19.599 -11.221 1.00 51.50 213 ALA A CA 1
ATOM 1581 C C . ALA A 1 213 ? 4.567 18.879 -12.576 1.00 51.50 213 ALA A C 1
ATOM 1583 O O . ALA A 1 213 ? 5.091 17.774 -12.637 1.00 51.50 213 ALA A O 1
ATOM 1584 N N . VAL A 1 214 ? 4.138 19.528 -13.666 1.00 51.56 214 VAL A N 1
ATOM 1585 C CA . VAL A 1 214 ? 4.304 19.017 -15.043 1.00 51.56 214 VAL A CA 1
ATOM 1586 C C . VAL A 1 214 ? 5.778 19.036 -15.491 1.00 51.56 214 VAL A C 1
ATOM 1588 O O . VAL A 1 214 ? 6.203 18.176 -16.251 1.00 51.56 214 VAL A O 1
ATOM 1591 N N . ARG A 1 215 ? 6.591 19.987 -15.003 1.00 48.31 215 ARG A N 1
ATOM 1592 C CA . ARG A 1 215 ? 8.053 20.059 -15.233 1.00 48.31 215 ARG A CA 1
ATOM 1593 C C . ARG A 1 215 ? 8.882 19.256 -14.221 1.00 48.31 215 ARG A C 1
ATOM 1595 O O . ARG A 1 215 ? 10.108 19.211 -14.344 1.00 48.31 215 ARG A O 1
ATOM 1602 N N . CYS A 1 216 ? 8.267 18.717 -13.172 1.00 53.41 216 CYS A N 1
ATOM 1603 C CA . CYS A 1 216 ? 8.969 18.047 -12.089 1.00 53.41 216 CYS A CA 1
ATOM 1604 C C . CYS A 1 216 ? 9.444 16.706 -12.625 1.00 53.41 216 CYS A C 1
ATOM 1606 O O . CYS A 1 216 ? 8.636 15.931 -13.112 1.00 53.41 216 CYS A O 1
ATOM 1608 N N . CYS A 1 217 ? 10.757 16.488 -12.525 1.00 50.88 217 CYS A N 1
ATOM 1609 C CA . CYS A 1 217 ? 11.500 15.245 -12.719 1.00 50.88 217 CYS A CA 1
ATOM 1610 C C . CYS A 1 217 ? 10.660 14.080 -13.260 1.00 50.88 217 CYS A C 1
ATOM 1612 O O . CYS A 1 217 ? 9.884 13.499 -12.503 1.00 50.88 217 CYS A O 1
ATOM 1614 N N . HIS A 1 218 ? 10.924 13.646 -14.494 1.00 56.12 218 HIS A N 1
ATOM 1615 C CA . HIS A 1 218 ? 10.570 12.294 -14.942 1.00 56.12 218 HIS A CA 1
ATOM 1616 C C . HIS A 1 218 ? 11.394 11.247 -14.164 1.00 56.12 218 HIS A C 1
ATOM 1618 O O . HIS A 1 218 ? 12.281 10.584 -14.701 1.00 56.12 218 HIS A O 1
ATOM 1624 N N . CYS A 1 219 ? 11.169 11.173 -12.851 1.00 55.97 219 CYS A N 1
ATOM 1625 C CA . CYS A 1 219 ? 11.623 10.106 -11.971 1.00 55.97 219 CYS A CA 1
ATOM 1626 C C . CYS A 1 219 ? 10.622 8.941 -11.958 1.00 55.97 219 CYS A C 1
ATOM 1628 O O . CYS A 1 219 ? 10.819 7.964 -11.234 1.00 55.97 219 CYS A O 1
ATOM 1630 N N . ASP A 1 220 ? 9.555 9.046 -12.748 1.00 61.34 220 ASP A N 1
ATOM 1631 C CA . ASP A 1 220 ? 8.565 8.017 -12.966 1.00 61.34 220 ASP A CA 1
ATOM 1632 C C . ASP A 1 220 ? 9.024 6.990 -14.015 1.00 61.34 220 ASP A C 1
ATOM 1634 O O . ASP A 1 220 ? 9.991 7.152 -14.770 1.00 61.34 220 ASP A O 1
ATOM 1638 N N . CYS A 1 221 ? 8.350 5.844 -14.023 1.00 72.75 221 CYS A N 1
ATOM 1639 C CA . CYS A 1 221 ? 8.585 4.832 -15.036 1.00 72.75 221 CYS A CA 1
ATOM 1640 C C . CYS A 1 221 ? 7.844 5.236 -16.314 1.00 72.75 221 CYS A C 1
ATOM 1642 O O . CYS A 1 221 ? 6.622 5.252 -16.326 1.00 72.75 221 CYS A O 1
ATOM 1644 N N . ARG A 1 222 ? 8.567 5.467 -17.413 1.00 77.81 222 ARG A N 1
ATOM 1645 C CA . ARG A 1 222 ? 7.972 5.823 -18.717 1.00 77.81 222 ARG A CA 1
ATOM 1646 C C . ARG A 1 222 ? 7.037 4.758 -19.315 1.00 77.81 222 ARG A C 1
ATOM 1648 O O . ARG A 1 222 ? 6.301 5.057 -20.239 1.00 77.81 222 ARG A O 1
ATOM 1655 N N . ALA A 1 223 ? 7.040 3.541 -18.768 1.00 79.62 223 ALA A N 1
ATOM 1656 C CA . ALA A 1 223 ? 6.085 2.472 -19.080 1.00 79.62 223 ALA A CA 1
ATOM 1657 C C . ALA A 1 223 ? 5.207 2.112 -17.859 1.00 79.62 223 ALA A C 1
ATOM 1659 O O . ALA A 1 223 ? 4.833 0.957 -17.655 1.00 79.62 223 ALA A O 1
ATOM 1660 N N . ALA A 1 224 ? 4.921 3.072 -16.969 1.00 74.19 224 ALA A N 1
ATOM 1661 C CA . ALA A 1 224 ? 4.206 2.831 -15.709 1.00 74.19 224 ALA A CA 1
ATOM 1662 C C . ALA A 1 224 ? 2.802 2.239 -15.885 1.00 74.19 224 ALA A C 1
ATOM 1664 O O . ALA A 1 224 ? 2.251 1.714 -14.918 1.00 74.19 224 ALA A O 1
ATOM 1665 N N . HIS A 1 225 ? 2.211 2.309 -17.077 1.00 76.19 225 HIS A N 1
ATOM 1666 C CA . HIS A 1 225 ? 0.855 1.823 -17.338 1.00 76.19 225 HIS A CA 1
ATOM 1667 C C . HIS A 1 225 ? 0.818 0.554 -18.199 1.00 76.19 225 HIS A C 1
ATOM 1669 O O . HIS A 1 225 ? -0.121 -0.226 -18.071 1.00 76.19 225 HIS A O 1
ATOM 1675 N N . ASP A 1 226 ? 1.859 0.281 -18.981 1.00 82.94 226 ASP A N 1
ATOM 1676 C CA . ASP A 1 226 ? 1.884 -0.769 -20.005 1.00 82.94 226 ASP A CA 1
ATOM 1677 C C . ASP A 1 226 ? 3.155 -1.640 -19.983 1.00 82.94 226 ASP A C 1
ATOM 1679 O O . ASP A 1 226 ? 3.348 -2.484 -20.861 1.00 82.94 226 ASP A O 1
ATOM 1683 N N . CYS A 1 227 ? 4.008 -1.502 -18.958 1.00 86.94 227 CYS A N 1
ATOM 1684 C CA . CYS A 1 227 ? 5.195 -2.336 -18.783 1.00 86.94 227 CYS A CA 1
ATOM 1685 C C . CYS A 1 227 ? 4.829 -3.829 -18.791 1.00 86.94 227 CYS A C 1
ATOM 1687 O O . CYS A 1 227 ? 4.294 -4.378 -17.821 1.00 86.94 227 CYS A O 1
ATOM 1689 N N . ARG A 1 228 ? 5.187 -4.516 -19.881 1.00 88.38 228 ARG A N 1
ATOM 1690 C CA . ARG A 1 228 ? 4.901 -5.944 -20.078 1.00 88.38 228 ARG A CA 1
ATOM 1691 C C . ARG A 1 228 ? 5.625 -6.811 -19.059 1.00 88.38 228 ARG A C 1
ATOM 1693 O O . ARG A 1 228 ? 5.100 -7.852 -18.683 1.00 88.38 228 ARG A O 1
ATOM 1700 N N . LEU A 1 229 ? 6.798 -6.375 -18.586 1.00 87.19 229 LEU A N 1
ATOM 1701 C CA . LEU A 1 229 ? 7.488 -7.054 -17.488 1.00 87.19 229 LEU A CA 1
ATOM 1702 C C . LEU A 1 229 ? 6.609 -7.074 -16.236 1.00 87.19 229 LEU A C 1
ATOM 1704 O O . LEU A 1 229 ? 6.482 -8.131 -15.638 1.00 87.19 229 LEU A O 1
ATOM 1708 N N . ARG A 1 230 ? 5.973 -5.954 -15.867 1.00 84.94 230 ARG A N 1
ATOM 1709 C CA . ARG A 1 230 ? 5.070 -5.912 -14.710 1.00 84.94 230 ARG A CA 1
ATOM 1710 C C . ARG A 1 230 ? 3.872 -6.829 -14.901 1.00 84.94 230 ARG A C 1
ATOM 1712 O O . ARG A 1 230 ? 3.610 -7.651 -14.031 1.00 84.94 230 ARG A O 1
ATOM 1719 N N . ILE A 1 231 ? 3.197 -6.711 -16.043 1.00 84.19 231 ILE A N 1
ATOM 1720 C CA . ILE A 1 231 ? 1.997 -7.499 -16.355 1.00 84.19 231 ILE A CA 1
ATOM 1721 C C . ILE A 1 231 ? 2.301 -8.998 -16.267 1.00 84.19 231 ILE A C 1
ATOM 1723 O O . ILE A 1 231 ? 1.602 -9.738 -15.579 1.00 84.19 231 ILE A O 1
ATOM 1727 N N . PHE A 1 232 ? 3.371 -9.453 -16.924 1.00 87.75 232 PHE A N 1
ATOM 1728 C CA . PHE A 1 232 ? 3.722 -10.869 -16.910 1.00 87.75 232 PHE A CA 1
ATOM 1729 C C . PHE A 1 232 ? 4.291 -11.319 -15.569 1.00 87.75 232 PHE A C 1
ATOM 1731 O O . PHE A 1 232 ? 3.969 -12.412 -15.119 1.00 87.75 232 PHE A O 1
ATOM 1738 N N . ALA A 1 233 ? 5.106 -10.503 -14.903 1.00 86.38 233 ALA A N 1
ATOM 1739 C CA . ALA A 1 233 ? 5.646 -10.872 -13.603 1.00 86.38 233 ALA A CA 1
ATOM 1740 C C . ALA A 1 233 ? 4.542 -11.045 -12.552 1.00 86.38 233 ALA A C 1
ATOM 1742 O O . ALA A 1 233 ? 4.628 -11.946 -11.726 1.00 86.38 233 ALA A O 1
ATOM 1743 N N . GLU A 1 234 ? 3.481 -10.243 -12.625 1.00 81.38 234 GLU A N 1
ATOM 1744 C CA . GLU A 1 234 ? 2.279 -10.440 -11.820 1.00 81.38 234 GLU A CA 1
ATOM 1745 C C . GLU A 1 234 ? 1.515 -11.705 -12.234 1.00 81.38 234 GLU A C 1
ATOM 1747 O O . GLU A 1 234 ? 1.205 -12.539 -11.386 1.00 81.38 234 GLU A O 1
ATOM 1752 N N . GLN A 1 235 ? 1.270 -11.901 -13.535 1.00 82.00 235 GLN A N 1
ATOM 1753 C CA . GLN A 1 235 ? 0.557 -13.076 -14.049 1.00 82.00 235 GLN A CA 1
ATOM 1754 C C . GLN A 1 235 ? 1.230 -14.404 -13.667 1.00 82.00 235 GLN A C 1
ATOM 1756 O O . GLN A 1 235 ? 0.543 -15.398 -13.431 1.00 82.00 235 GLN A O 1
ATOM 1761 N N . TYR A 1 236 ? 2.561 -14.429 -13.626 1.00 86.50 236 TYR A N 1
ATOM 1762 C CA . TYR A 1 236 ? 3.354 -15.617 -13.313 1.00 86.50 236 TYR A CA 1
ATOM 1763 C C . TYR A 1 236 ? 3.807 -15.687 -11.846 1.00 86.50 236 TYR A C 1
ATOM 1765 O O . TYR A 1 236 ? 4.641 -16.532 -11.529 1.00 86.50 236 TYR A O 1
ATOM 1773 N N . ASP A 1 237 ? 3.280 -14.825 -10.966 1.00 80.56 237 ASP A N 1
ATOM 1774 C CA . ASP A 1 237 ? 3.617 -14.766 -9.532 1.00 80.56 237 ASP A CA 1
ATOM 1775 C C . ASP A 1 237 ? 5.138 -14.743 -9.276 1.00 80.56 237 ASP A C 1
ATOM 1777 O O . ASP A 1 237 ? 5.701 -15.463 -8.446 1.00 80.56 237 ASP A O 1
ATOM 1781 N N . VAL A 1 238 ? 5.845 -13.929 -10.065 1.00 82.88 238 VAL A N 1
ATOM 1782 C CA . VAL A 1 238 ? 7.303 -13.843 -10.008 1.00 82.88 238 VAL A CA 1
ATOM 1783 C C . VAL A 1 238 ? 7.718 -13.219 -8.685 1.00 82.88 238 VAL A C 1
ATOM 1785 O O . VAL A 1 238 ? 7.430 -12.058 -8.397 1.00 82.88 238 VAL A O 1
ATOM 1788 N N . ASN A 1 239 ? 8.498 -13.965 -7.908 1.00 77.62 239 ASN A N 1
ATOM 1789 C CA . ASN A 1 239 ? 9.159 -13.445 -6.722 1.00 77.62 239 ASN A CA 1
ATOM 1790 C C . ASN A 1 239 ? 10.496 -12.776 -7.110 1.00 77.62 239 ASN A C 1
ATOM 1792 O O . ASN A 1 239 ? 11.477 -13.486 -7.354 1.00 77.62 239 ASN A O 1
ATOM 1796 N N . PRO A 1 240 ? 10.610 -11.431 -7.096 1.00 72.12 240 PRO A N 1
ATOM 1797 C CA . PRO A 1 240 ? 11.845 -10.735 -7.474 1.00 72.12 240 PRO A CA 1
ATOM 1798 C C . PRO A 1 240 ? 13.002 -10.982 -6.496 1.00 72.12 240 PRO A C 1
ATOM 1800 O O . PRO A 1 240 ? 14.139 -10.628 -6.782 1.00 72.12 240 PRO A O 1
ATOM 1803 N N . ARG A 1 241 ? 12.723 -11.567 -5.324 1.00 72.50 241 ARG A N 1
ATOM 1804 C CA . ARG A 1 241 ? 13.725 -11.925 -4.313 1.00 72.50 241 ARG A CA 1
ATOM 1805 C C . ARG A 1 241 ? 14.132 -13.393 -4.373 1.00 72.50 241 ARG A C 1
ATOM 1807 O O . ARG A 1 241 ? 14.956 -13.800 -3.563 1.00 72.50 241 ARG A O 1
ATOM 1814 N N . ALA A 1 242 ? 13.555 -14.184 -5.280 1.00 78.19 242 ALA A N 1
ATOM 1815 C CA . ALA A 1 242 ? 13.923 -15.590 -5.434 1.00 78.19 242 ALA A CA 1
ATOM 1816 C C . ALA A 1 242 ? 15.400 -15.748 -5.822 1.00 78.19 242 ALA A C 1
ATOM 1818 O O . ALA A 1 242 ? 16.052 -16.688 -5.379 1.00 78.19 242 ALA A O 1
ATOM 1819 N N . PHE A 1 243 ? 15.931 -14.794 -6.594 1.00 74.12 243 PHE A N 1
ATOM 1820 C CA . PHE A 1 243 ? 17.325 -14.763 -7.016 1.00 74.12 243 PHE A CA 1
ATOM 1821 C C . PHE A 1 243 ? 17.889 -13.352 -6.841 1.00 74.12 243 PHE A C 1
ATOM 1823 O O . PHE A 1 243 ? 17.412 -12.403 -7.460 1.00 74.12 243 PHE A O 1
ATOM 1830 N N . SER A 1 244 ? 18.916 -13.210 -6.007 1.00 66.19 244 SER A N 1
ATOM 1831 C CA . SER A 1 244 ? 19.731 -11.997 -5.945 1.00 66.19 244 SER A CA 1
ATOM 1832 C C . SER A 1 244 ? 20.934 -12.173 -6.867 1.00 66.19 244 SER A C 1
ATOM 1834 O O . SER A 1 244 ? 21.781 -13.024 -6.602 1.00 66.19 244 SER A O 1
ATOM 1836 N N . GLY A 1 245 ? 21.012 -11.394 -7.946 1.00 67.25 245 GLY A N 1
ATOM 1837 C CA . GLY A 1 245 ? 22.246 -11.304 -8.731 1.00 67.25 245 GLY A CA 1
ATOM 1838 C C . GLY A 1 245 ? 23.379 -10.682 -7.905 1.00 67.25 245 GLY A C 1
ATOM 1839 O O . GLY A 1 245 ? 23.111 -9.911 -6.983 1.00 67.25 245 GLY A O 1
ATOM 1840 N N . GLU A 1 246 ? 24.634 -10.986 -8.246 1.00 67.94 246 GLU A N 1
ATOM 1841 C CA . GLU A 1 246 ? 25.811 -10.346 -7.624 1.00 67.94 246 GLU A CA 1
ATOM 1842 C C . GLU A 1 246 ? 25.825 -8.831 -7.859 1.00 67.94 246 GLU A C 1
ATOM 1844 O O . GLU A 1 246 ? 26.211 -8.051 -6.986 1.00 67.94 246 GLU A O 1
ATOM 1849 N N . HIS A 1 247 ? 25.343 -8.407 -9.029 1.00 71.25 247 HIS A N 1
ATOM 1850 C CA . HIS A 1 247 ? 25.311 -7.014 -9.440 1.00 71.25 247 HIS A CA 1
ATOM 1851 C C . HIS A 1 247 ? 23.940 -6.635 -9.987 1.00 71.25 247 HIS A C 1
ATOM 1853 O O . HIS A 1 247 ? 23.290 -7.389 -10.712 1.00 71.25 247 HIS A O 1
ATOM 1859 N N . ARG A 1 248 ? 23.512 -5.417 -9.658 1.00 77.69 248 ARG A N 1
ATOM 1860 C CA . ARG A 1 248 ? 22.388 -4.770 -10.334 1.00 77.69 248 ARG A CA 1
ATOM 1861 C C . ARG A 1 248 ? 22.899 -3.958 -11.514 1.00 77.69 248 ARG A C 1
ATOM 1863 O O . ARG A 1 248 ? 24.000 -3.414 -11.458 1.00 77.69 248 ARG A O 1
ATOM 1870 N N . ARG A 1 249 ? 22.061 -3.792 -12.535 1.00 77.75 249 ARG A N 1
ATOM 1871 C CA . ARG A 1 249 ? 22.317 -2.794 -13.578 1.00 77.75 249 ARG A CA 1
ATOM 1872 C C . ARG A 1 249 ? 22.269 -1.402 -12.944 1.00 77.75 249 ARG A C 1
ATOM 1874 O O . ARG A 1 249 ? 21.382 -1.116 -12.132 1.00 77.75 249 ARG A O 1
ATOM 1881 N N . ALA A 1 250 ? 23.255 -0.574 -13.268 1.00 79.31 250 ALA A N 1
ATOM 1882 C CA . ALA A 1 250 ? 23.301 0.797 -12.788 1.00 79.31 250 ALA A CA 1
ATOM 1883 C C . ALA A 1 250 ? 22.166 1.614 -13.418 1.00 79.31 250 ALA A C 1
ATOM 1885 O O . ALA A 1 250 ? 21.782 1.387 -14.570 1.00 79.31 250 ALA A O 1
ATOM 1886 N N . PHE A 1 251 ? 21.633 2.569 -12.662 1.00 83.94 251 PHE A N 1
ATOM 1887 C CA . PHE A 1 251 ? 20.762 3.584 -13.232 1.00 83.94 251 PHE A CA 1
ATOM 1888 C C . PHE A 1 251 ? 21.612 4.519 -14.094 1.00 83.94 251 PHE A C 1
ATOM 1890 O O . PHE A 1 251 ? 22.543 5.163 -13.611 1.00 83.94 251 PHE A O 1
ATOM 1897 N N . GLN A 1 252 ? 21.283 4.591 -15.378 1.00 84.94 252 GLN A N 1
ATOM 1898 C CA . GLN A 1 252 ? 21.957 5.456 -16.332 1.00 84.94 252 GLN A CA 1
ATOM 1899 C C . GLN A 1 252 ? 20.941 5.956 -17.344 1.00 84.94 252 GLN A C 1
ATOM 1901 O O . GLN A 1 252 ? 20.104 5.187 -17.801 1.00 84.94 252 GLN A O 1
ATOM 1906 N N . VAL A 1 253 ? 21.035 7.226 -17.726 1.00 84.19 253 VAL A N 1
ATOM 1907 C CA . VAL A 1 253 ? 20.173 7.799 -18.764 1.00 84.19 253 VAL A CA 1
ATOM 1908 C C . VAL A 1 253 ? 21.042 8.269 -19.921 1.00 84.19 253 VAL A C 1
ATOM 1910 O O . VAL A 1 253 ? 21.706 9.303 -19.826 1.00 84.19 253 VAL A O 1
ATOM 1913 N N . ILE A 1 254 ? 21.036 7.505 -21.011 1.00 87.19 254 ILE A N 1
ATOM 1914 C CA . ILE A 1 254 ? 21.749 7.826 -22.249 1.00 87.19 254 ILE A CA 1
ATOM 1915 C C . ILE A 1 254 ? 20.788 8.628 -23.132 1.00 87.19 254 ILE A C 1
ATOM 1917 O O . ILE A 1 254 ? 19.761 8.104 -23.552 1.00 87.19 254 ILE A O 1
ATOM 1921 N N . ARG A 1 255 ? 21.098 9.906 -23.375 1.00 84.62 255 ARG A N 1
ATOM 1922 C CA . ARG A 1 255 ? 20.289 10.835 -24.189 1.00 84.62 255 ARG A CA 1
ATOM 1923 C C . ARG A 1 255 ? 20.999 11.182 -25.475 1.00 84.62 255 ARG A C 1
ATOM 1925 O O . ARG A 1 255 ? 22.229 11.262 -25.470 1.00 84.62 255 ARG A O 1
ATOM 1932 N N . GLN A 1 256 ? 20.237 11.445 -26.534 1.00 80.31 256 GLN A N 1
ATOM 1933 C CA . GLN A 1 256 ? 20.814 11.680 -27.853 1.00 80.31 256 GLN A CA 1
ATOM 1934 C C . GLN A 1 256 ? 20.123 12.756 -28.678 1.00 80.31 256 GLN A C 1
ATOM 1936 O O . GLN A 1 256 ? 18.923 12.982 -28.504 1.00 80.31 256 GLN A O 1
ATOM 1941 N N . PRO A 1 257 ? 20.859 13.376 -29.625 1.00 67.38 257 PRO A N 1
ATOM 1942 C CA . PRO A 1 257 ? 20.260 14.220 -30.651 1.00 67.38 257 PRO A CA 1
ATOM 1943 C C . PRO A 1 257 ? 19.230 13.402 -31.441 1.00 67.38 257 PRO A C 1
ATOM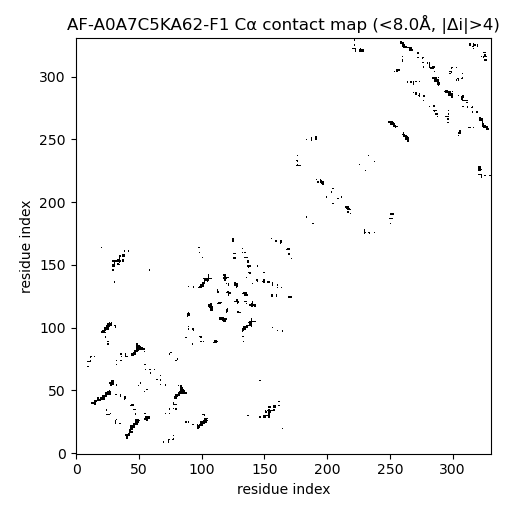 1945 O O . PRO A 1 257 ? 19.569 12.369 -32.007 1.00 67.38 257 PRO A O 1
ATOM 1948 N N . GLY A 1 258 ? 17.968 13.833 -31.431 1.00 69.50 258 GLY A N 1
ATOM 1949 C CA . GLY A 1 258 ? 16.836 13.065 -31.975 1.00 69.50 258 GLY A CA 1
ATOM 1950 C C . GLY A 1 258 ? 15.818 12.623 -30.920 1.00 69.50 258 GLY A C 1
ATOM 1951 O O . GLY A 1 258 ? 14.770 12.092 -31.272 1.00 69.50 258 GLY A O 1
ATOM 1952 N N . GLY A 1 259 ? 16.092 12.877 -29.636 1.00 80.88 259 GLY A N 1
ATOM 1953 C CA . GLY A 1 259 ? 15.109 12.764 -28.558 1.00 80.88 259 GLY A CA 1
ATOM 1954 C C . GLY A 1 259 ? 14.890 11.348 -28.031 1.00 80.88 259 GLY A C 1
ATOM 1955 O O . GLY A 1 259 ? 14.050 11.170 -27.159 1.00 80.88 259 GLY A O 1
ATOM 1956 N N . VAL A 1 260 ? 15.628 10.337 -28.502 1.00 88.75 260 VAL A N 1
ATOM 1957 C CA . VAL A 1 260 ? 15.572 8.982 -27.929 1.00 88.75 260 VAL A CA 1
ATOM 1958 C C . VAL A 1 260 ? 16.434 8.907 -26.669 1.00 88.75 260 VAL A C 1
ATOM 1960 O O . VAL A 1 260 ? 17.584 9.355 -26.635 1.00 88.75 260 VAL A O 1
ATOM 1963 N N . ILE A 1 261 ? 15.867 8.303 -25.632 1.00 88.88 261 ILE A N 1
ATOM 1964 C CA . ILE A 1 261 ? 16.503 8.007 -24.355 1.00 88.88 261 ILE A CA 1
ATOM 1965 C C . ILE A 1 261 ? 16.639 6.495 -24.219 1.00 88.88 261 ILE A C 1
ATOM 1967 O O . ILE A 1 261 ? 15.674 5.771 -24.453 1.00 88.88 261 ILE A O 1
ATOM 1971 N N . PHE A 1 262 ? 17.807 6.027 -23.777 1.00 91.00 262 PHE A N 1
ATOM 1972 C CA . PHE A 1 262 ? 18.021 4.643 -23.368 1.00 91.00 262 PHE A CA 1
ATOM 1973 C C . PHE A 1 262 ? 18.442 4.550 -21.897 1.00 91.00 262 PHE A C 1
ATOM 1975 O O . PHE A 1 262 ? 19.450 5.125 -21.482 1.00 91.00 262 PHE A O 1
ATOM 1982 N N . GLU A 1 263 ? 17.674 3.795 -21.114 1.00 89.19 263 GLU A N 1
ATOM 1983 C CA . GLU A 1 263 ? 17.954 3.450 -19.723 1.00 89.19 263 GLU A CA 1
ATOM 1984 C C . GLU A 1 263 ? 18.263 1.944 -19.607 1.00 89.19 263 GLU A C 1
ATOM 1986 O O . GLU A 1 263 ? 17.345 1.121 -19.484 1.00 89.19 263 GLU A O 1
ATOM 1991 N N . PRO A 1 264 ? 19.547 1.536 -19.623 1.00 88.19 264 PRO A N 1
ATOM 1992 C CA . PRO A 1 264 ? 19.931 0.123 -19.612 1.00 88.19 264 PRO A CA 1
ATOM 1993 C C . PRO A 1 264 ? 19.475 -0.619 -18.347 1.00 88.19 264 PRO A C 1
ATOM 1995 O O . PRO A 1 264 ? 19.248 -1.829 -18.399 1.00 88.19 264 PRO A O 1
ATOM 1998 N N . GLY A 1 265 ? 19.262 0.095 -17.235 1.00 85.00 265 GLY A N 1
ATOM 1999 C CA . GLY A 1 265 ? 18.707 -0.452 -15.993 1.00 85.00 265 GLY A CA 1
ATOM 2000 C C . GLY A 1 265 ? 17.301 -1.049 -16.138 1.00 85.00 265 GLY A C 1
ATOM 2001 O O . GLY A 1 265 ? 16.965 -1.987 -15.419 1.00 85.00 265 GLY A O 1
ATOM 2002 N N . LYS A 1 266 ? 16.506 -0.569 -17.104 1.00 87.19 266 LYS A N 1
ATOM 2003 C CA . LYS A 1 266 ? 15.159 -1.085 -17.419 1.00 87.19 266 LYS A CA 1
ATOM 2004 C C . LYS A 1 266 ? 15.163 -2.137 -18.529 1.00 87.19 266 LYS A C 1
ATOM 2006 O O . LYS A 1 266 ? 14.140 -2.776 -18.783 1.00 87.19 266 LYS A O 1
ATOM 2011 N N . CYS A 1 267 ? 16.276 -2.299 -19.242 1.00 89.31 267 CYS A N 1
ATOM 2012 C CA . CYS A 1 267 ? 16.355 -3.200 -20.383 1.00 89.31 267 CYS A CA 1
ATOM 2013 C C . CYS A 1 267 ? 16.366 -4.656 -19.909 1.00 89.31 267 CYS A C 1
ATOM 2015 O O . CYS A 1 267 ? 17.255 -5.059 -19.164 1.00 89.31 267 CYS A O 1
ATOM 2017 N N . ILE A 1 268 ? 15.420 -5.462 -20.393 1.00 89.88 268 ILE A N 1
ATOM 2018 C CA . ILE A 1 268 ? 15.363 -6.916 -20.148 1.00 89.88 268 ILE A CA 1
ATOM 2019 C C . ILE A 1 268 ? 16.067 -7.734 -21.241 1.00 89.88 268 ILE A C 1
ATOM 2021 O O . ILE A 1 268 ? 15.874 -8.940 -21.333 1.00 89.88 268 ILE A O 1
ATOM 2025 N N . SER A 1 269 ? 16.837 -7.078 -22.116 1.00 92.81 269 SER A N 1
ATOM 2026 C CA . SER A 1 269 ? 17.567 -7.716 -23.221 1.00 92.81 269 SER A CA 1
ATOM 2027 C C . SER A 1 269 ? 16.679 -8.571 -24.147 1.00 92.81 269 SER A C 1
ATOM 2029 O O . SER A 1 269 ? 17.123 -9.580 -24.679 1.00 92.81 269 SER A O 1
ATOM 2031 N N . CYS A 1 270 ? 15.424 -8.164 -24.377 1.00 94.06 270 CYS A N 1
ATOM 2032 C CA . CYS A 1 270 ? 14.471 -8.924 -25.204 1.00 94.06 270 CYS A CA 1
ATOM 2033 C C . CYS A 1 270 ? 14.828 -8.992 -26.702 1.00 94.06 270 CYS A C 1
ATOM 2035 O O . CYS A 1 270 ? 14.232 -9.778 -27.429 1.00 94.06 270 CYS A O 1
ATOM 2037 N N . GLY A 1 271 ? 15.747 -8.146 -27.183 1.00 96.62 271 GLY A N 1
ATOM 2038 C CA . GLY A 1 271 ? 16.195 -8.135 -28.580 1.00 96.62 271 GLY A CA 1
ATOM 2039 C C . GLY A 1 271 ? 15.238 -7.495 -29.589 1.00 96.62 271 GLY A C 1
ATOM 2040 O O . GLY A 1 271 ? 15.580 -7.420 -30.762 1.00 96.62 271 GLY A O 1
ATOM 2041 N N . ILE A 1 272 ? 14.075 -6.984 -29.172 1.00 97.31 272 ILE A N 1
ATOM 2042 C CA . ILE A 1 272 ? 13.095 -6.377 -30.093 1.00 97.31 272 ILE A CA 1
ATOM 2043 C C . ILE A 1 272 ? 13.706 -5.1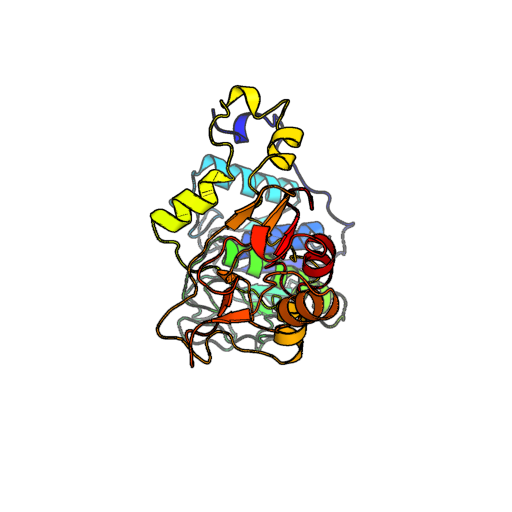92 -30.858 1.00 97.31 272 ILE A C 1
ATOM 2045 O O . ILE A 1 272 ? 13.603 -5.120 -32.077 1.00 97.31 272 ILE A O 1
ATOM 2049 N N . CYS A 1 273 ? 14.409 -4.301 -30.158 1.00 96.88 273 CYS A N 1
ATOM 2050 C CA . CYS A 1 273 ? 15.083 -3.154 -30.769 1.00 96.88 273 CYS A CA 1
ATOM 2051 C C . CYS A 1 273 ? 16.239 -3.562 -31.705 1.00 96.88 273 CYS A C 1
ATOM 2053 O O . CYS A 1 273 ? 16.437 -2.929 -32.737 1.00 96.88 273 CYS A O 1
ATOM 2055 N N . VAL A 1 274 ? 16.945 -4.658 -31.396 1.00 97.88 274 VAL A N 1
ATOM 2056 C CA . VAL A 1 274 ? 17.967 -5.263 -32.272 1.00 97.88 274 VAL A CA 1
ATOM 2057 C C . VAL A 1 274 ? 17.327 -5.773 -33.565 1.00 97.88 274 VAL A C 1
ATOM 2059 O O . VAL A 1 274 ? 17.822 -5.490 -34.655 1.00 97.88 274 VAL A O 1
ATOM 2062 N N . ALA A 1 275 ? 16.198 -6.480 -33.462 1.00 98.12 275 ALA A N 1
ATOM 2063 C CA . ALA A 1 275 ? 15.470 -7.000 -34.616 1.00 98.12 275 ALA A CA 1
ATOM 2064 C C . ALA A 1 275 ? 14.933 -5.874 -35.517 1.00 98.12 275 ALA A C 1
ATOM 2066 O O . ALA A 1 275 ? 15.131 -5.929 -36.729 1.00 98.12 275 ALA A O 1
ATOM 2067 N N . ILE A 1 276 ? 14.328 -4.832 -34.930 1.00 97.88 276 ILE A N 1
ATOM 2068 C CA . ILE A 1 276 ? 13.821 -3.659 -35.663 1.00 97.88 276 ILE A CA 1
ATOM 2069 C C . ILE A 1 276 ? 14.962 -2.949 -36.406 1.00 97.88 276 ILE A C 1
ATOM 2071 O O . ILE A 1 276 ? 14.857 -2.720 -37.611 1.00 97.88 276 ILE A O 1
ATOM 2075 N N . ALA A 1 277 ? 16.073 -2.656 -35.721 1.00 96.75 277 ALA A N 1
ATOM 2076 C CA . ALA A 1 277 ? 17.235 -2.007 -36.330 1.00 96.75 277 ALA A CA 1
ATOM 2077 C C . ALA A 1 277 ? 17.849 -2.844 -37.467 1.00 96.75 277 ALA A C 1
ATOM 2079 O O . ALA A 1 277 ? 18.205 -2.307 -38.516 1.00 96.75 277 ALA A O 1
ATOM 2080 N N . THR A 1 278 ? 17.915 -4.168 -37.289 1.00 97.31 278 THR A N 1
ATOM 2081 C CA . THR A 1 278 ? 18.413 -5.102 -38.310 1.00 97.31 278 THR A CA 1
ATOM 2082 C C . THR A 1 278 ? 17.505 -5.121 -39.540 1.00 97.31 278 THR A C 1
ATOM 2084 O O . THR A 1 278 ? 17.986 -5.006 -40.666 1.00 97.31 278 THR A O 1
ATOM 2087 N N . GLN A 1 279 ? 16.187 -5.229 -39.343 1.00 97.25 279 GLN A N 1
ATOM 2088 C CA . GLN A 1 279 ? 15.209 -5.254 -40.433 1.00 97.25 279 GLN A CA 1
ATOM 2089 C C . GLN A 1 279 ? 15.205 -3.945 -41.231 1.00 97.25 279 GLN A C 1
ATOM 2091 O O . GLN A 1 279 ? 15.054 -3.964 -42.450 1.00 97.25 279 GLN A O 1
ATOM 2096 N N . ALA A 1 280 ? 15.403 -2.817 -40.551 1.00 96.50 280 ALA A N 1
ATOM 2097 C CA . ALA A 1 280 ? 15.499 -1.502 -41.173 1.00 96.50 280 ALA A CA 1
ATOM 2098 C C . ALA A 1 280 ? 16.862 -1.213 -41.823 1.00 96.50 280 ALA A C 1
ATOM 2100 O O . ALA A 1 280 ? 17.041 -0.141 -42.410 1.00 96.50 280 ALA A O 1
ATOM 2101 N N . GLN A 1 281 ? 17.815 -2.148 -41.717 1.00 96.62 281 GLN A N 1
ATOM 2102 C CA . GLN A 1 281 ? 19.184 -1.991 -42.201 1.00 96.62 281 GLN A CA 1
ATOM 2103 C C . GLN A 1 281 ? 19.798 -0.675 -41.694 1.00 96.62 281 GLN A C 1
ATOM 2105 O O . GLN A 1 281 ? 20.270 0.171 -42.466 1.00 96.62 281 GLN A O 1
ATOM 2110 N N . GLU A 1 282 ? 19.720 -0.469 -40.376 1.00 94.94 282 GLU A N 1
ATOM 2111 C CA . GLU A 1 282 ? 20.508 0.568 -39.711 1.00 94.94 282 GLU A CA 1
ATOM 2112 C C . GLU A 1 282 ? 22.002 0.318 -39.979 1.00 94.94 282 GLU A C 1
ATOM 2114 O O . GLU A 1 282 ? 22.433 -0.834 -39.896 1.00 94.94 282 GLU A O 1
ATOM 2119 N N . PRO A 1 283 ? 22.808 1.351 -40.297 1.00 93.00 283 PRO A N 1
ATOM 2120 C CA . PRO A 1 283 ? 24.220 1.161 -40.635 1.00 93.00 283 PRO A CA 1
ATOM 2121 C C . PRO A 1 283 ? 25.023 0.440 -39.545 1.00 93.00 283 PRO A C 1
ATOM 2123 O O . PRO A 1 283 ? 25.856 -0.407 -39.862 1.00 93.00 283 PRO A O 1
ATOM 2126 N N . LEU A 1 284 ? 24.759 0.767 -38.273 1.00 94.31 284 LEU A N 1
ATOM 2127 C CA . LEU A 1 284 ? 25.323 0.067 -37.113 1.00 94.31 284 LEU A CA 1
ATOM 2128 C C . LEU A 1 284 ? 24.271 -0.733 -36.339 1.00 94.31 284 LEU A C 1
ATOM 2130 O O . LEU A 1 284 ? 24.550 -1.850 -35.906 1.00 94.31 284 LEU A O 1
ATOM 2134 N N . GLY A 1 285 ? 23.067 -0.183 -36.163 1.00 94.88 285 GLY A N 1
ATOM 2135 C CA . GLY A 1 285 ? 22.009 -0.834 -35.398 1.00 94.88 285 GLY A CA 1
ATOM 2136 C C . GLY A 1 285 ? 22.33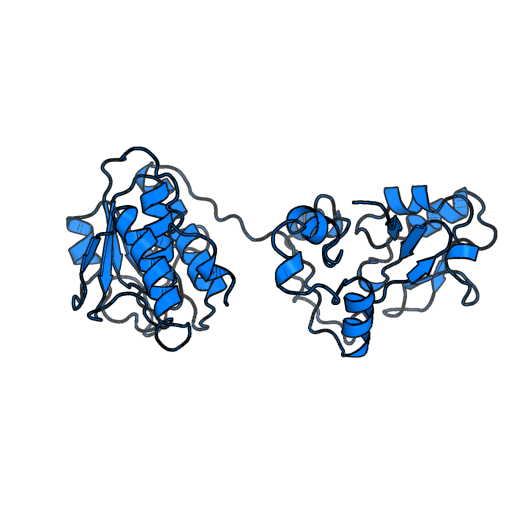9 -1.006 -33.913 1.00 94.88 285 GLY A C 1
ATOM 2137 O O . GLY A 1 285 ? 23.226 -0.360 -33.351 1.00 94.88 285 GLY A O 1
ATOM 2138 N N . LEU A 1 286 ? 21.605 -1.913 -33.270 1.00 96.12 286 LEU A N 1
ATOM 2139 C CA . LEU A 1 286 ? 21.878 -2.384 -31.914 1.00 96.12 286 LEU A CA 1
ATOM 2140 C C . LEU A 1 286 ? 22.250 -3.859 -31.950 1.00 96.12 286 LEU A C 1
ATOM 2142 O O . LEU A 1 286 ? 21.789 -4.597 -32.816 1.00 96.12 286 LEU A O 1
ATOM 2146 N N . THR A 1 287 ? 23.025 -4.306 -30.970 1.00 96.19 287 THR A N 1
ATOM 2147 C CA . THR A 1 287 ? 23.389 -5.711 -30.798 1.00 96.19 287 THR A CA 1
ATOM 2148 C C . THR A 1 287 ? 23.479 -6.084 -29.320 1.00 96.19 287 THR A C 1
ATOM 2150 O O . THR A 1 287 ? 23.363 -5.237 -28.432 1.00 96.19 287 THR A O 1
ATOM 2153 N N . PHE A 1 288 ? 23.685 -7.371 -29.058 1.00 95.81 288 PHE A N 1
ATOM 2154 C CA . PHE A 1 288 ? 24.049 -7.871 -27.742 1.00 95.81 288 PHE A CA 1
ATOM 2155 C C . PHE A 1 288 ? 25.565 -7.786 -27.555 1.00 95.81 288 PHE A C 1
ATOM 2157 O O . PHE A 1 288 ? 26.328 -8.340 -28.346 1.00 95.81 288 PHE A O 1
ATOM 2164 N N . VAL A 1 289 ? 25.992 -7.117 -26.489 1.00 93.19 289 VAL A N 1
ATOM 2165 C CA . VAL A 1 289 ? 27.393 -6.980 -26.082 1.00 93.19 289 VAL A CA 1
ATOM 2166 C C . VAL A 1 289 ? 27.593 -7.697 -24.750 1.00 93.19 289 VAL A C 1
ATOM 2168 O O . VAL A 1 289 ? 26.713 -7.682 -23.891 1.00 93.19 289 VAL A O 1
ATOM 2171 N N . GLY A 1 290 ? 28.751 -8.335 -24.575 1.00 90.06 290 GLY A N 1
ATOM 2172 C CA . GLY A 1 290 ? 29.078 -9.123 -23.384 1.00 90.06 290 GLY A CA 1
ATOM 2173 C C . GLY A 1 290 ? 28.721 -10.608 -23.511 1.00 90.06 290 GLY A C 1
ATOM 2174 O O . GLY A 1 290 ? 28.350 -11.094 -24.580 1.00 90.06 290 GLY A O 1
ATOM 2175 N N . ARG A 1 291 ? 28.887 -11.361 -22.417 1.00 87.81 291 ARG A N 1
ATOM 2176 C CA . ARG A 1 291 ? 28.590 -12.803 -22.327 1.00 87.81 291 ARG A CA 1
ATOM 2177 C C . ARG A 1 291 ? 28.023 -13.141 -20.948 1.00 87.81 291 ARG A C 1
ATOM 2179 O O . ARG A 1 291 ? 28.333 -12.469 -19.973 1.00 87.81 291 ARG A O 1
ATOM 2186 N N . GLY A 1 292 ? 27.214 -14.198 -20.862 1.00 85.31 292 GLY A N 1
ATOM 2187 C CA . GLY A 1 292 ? 26.622 -14.636 -19.594 1.00 85.31 292 GLY A CA 1
ATOM 2188 C C . GLY A 1 292 ? 25.735 -13.560 -18.959 1.00 85.31 292 GLY A C 1
ATOM 2189 O O . GLY A 1 292 ? 24.849 -13.019 -19.619 1.00 85.31 292 GLY A O 1
ATOM 2190 N N . PHE A 1 293 ? 25.977 -13.246 -17.685 1.00 79.06 293 PHE A N 1
ATOM 2191 C CA . PHE A 1 293 ? 25.208 -12.241 -16.940 1.00 79.06 293 PHE A CA 1
ATOM 2192 C C . PHE A 1 293 ? 25.515 -10.792 -17.351 1.00 79.06 293 PHE A C 1
ATOM 2194 O O . PHE A 1 293 ? 24.701 -9.905 -17.090 1.00 79.06 293 PHE A O 1
ATOM 2201 N N . ASP A 1 294 ? 26.618 -10.564 -18.070 1.00 83.56 294 ASP A N 1
ATOM 2202 C CA . ASP A 1 294 ? 27.044 -9.234 -18.525 1.00 83.56 294 ASP A CA 1
ATOM 2203 C C . ASP A 1 294 ? 26.417 -8.827 -19.869 1.00 83.56 294 ASP A C 1
ATOM 2205 O O . ASP A 1 294 ? 26.726 -7.764 -20.416 1.00 83.56 294 ASP A O 1
ATOM 2209 N N . VAL A 1 295 ? 25.530 -9.664 -20.429 1.00 89.38 295 VAL A N 1
ATOM 2210 C CA . VAL A 1 295 ? 24.865 -9.379 -21.705 1.00 89.38 295 VAL A CA 1
ATOM 2211 C C . VAL A 1 295 ? 23.936 -8.174 -21.583 1.00 89.38 295 VAL A C 1
ATOM 2213 O O . VAL A 1 295 ? 22.948 -8.174 -20.835 1.00 89.38 295 VAL A O 1
ATOM 2216 N N . HIS A 1 296 ? 24.194 -7.167 -22.406 1.00 91.94 296 HIS A N 1
ATOM 2217 C CA . HIS A 1 296 ? 23.378 -5.966 -22.515 1.00 91.94 296 HIS A CA 1
ATOM 2218 C C . HIS A 1 296 ? 23.223 -5.536 -23.975 1.00 91.94 296 HIS A C 1
ATOM 2220 O O . HIS A 1 296 ? 23.959 -5.974 -24.855 1.00 91.94 296 HIS A O 1
ATOM 2226 N N . VAL A 1 297 ? 22.213 -4.707 -24.234 1.00 94.75 297 VAL A N 1
ATOM 2227 C CA . VAL A 1 297 ? 21.974 -4.135 -25.563 1.00 94.75 297 VAL A CA 1
ATOM 2228 C C . VAL A 1 297 ? 22.768 -2.840 -25.687 1.00 94.75 297 VAL A C 1
ATOM 2230 O O . VAL A 1 297 ? 22.642 -1.974 -24.823 1.00 94.75 297 VAL A O 1
ATOM 2233 N N . ALA A 1 298 ? 23.553 -2.710 -26.752 1.00 94.25 298 ALA A N 1
ATOM 2234 C CA . ALA A 1 298 ? 24.336 -1.516 -27.066 1.00 94.25 298 ALA A CA 1
ATOM 2235 C C . ALA A 1 298 ? 24.571 -1.402 -28.581 1.00 94.25 298 ALA A C 1
ATOM 2237 O O . ALA A 1 298 ? 24.211 -2.300 -29.346 1.00 94.25 298 ALA A O 1
ATOM 2238 N N . VAL A 1 299 ? 25.172 -0.298 -29.020 1.00 94.12 299 VAL A N 1
ATOM 2239 C CA . VAL A 1 299 ? 25.666 -0.158 -30.398 1.00 94.12 299 VAL A CA 1
ATOM 2240 C C . VAL A 1 299 ? 26.986 -0.925 -30.529 1.00 94.12 299 VAL A C 1
ATOM 2242 O O . VAL A 1 299 ? 27.791 -0.892 -29.594 1.00 94.12 299 VAL A O 1
ATOM 2245 N N . PRO A 1 300 ? 27.233 -1.633 -31.647 1.00 93.31 300 PRO A N 1
ATOM 2246 C CA . PRO A 1 300 ? 28.517 -2.286 -31.887 1.00 93.31 300 PRO A CA 1
ATOM 2247 C C . PRO A 1 300 ? 29.706 -1.316 -31.783 1.00 93.31 300 PRO A C 1
ATOM 2249 O O . PRO A 1 300 ? 29.572 -0.132 -32.084 1.00 93.31 300 PRO A O 1
ATOM 2252 N N . LEU A 1 301 ? 30.886 -1.847 -31.435 1.00 91.38 301 LEU A N 1
ATOM 2253 C CA . LEU A 1 301 ? 32.160 -1.105 -31.416 1.00 91.38 301 LEU A CA 1
ATOM 2254 C C . LEU A 1 301 ? 32.157 0.129 -30.493 1.00 91.38 301 LEU A C 1
ATOM 2256 O O . LEU A 1 301 ? 32.769 1.141 -30.820 1.00 91.38 301 LEU A O 1
ATOM 2260 N N . ASP A 1 302 ? 31.446 0.048 -29.364 1.00 88.06 302 ASP A N 1
ATOM 2261 C CA . ASP A 1 302 ? 31.304 1.137 -28.386 1.00 88.06 302 ASP A CA 1
ATOM 2262 C C . ASP A 1 302 ? 30.747 2.444 -28.989 1.00 88.06 302 ASP A C 1
ATOM 2264 O O . ASP A 1 302 ? 30.996 3.542 -28.485 1.00 88.06 302 ASP A O 1
ATOM 2268 N N . GLY A 1 303 ? 29.977 2.327 -30.079 1.00 88.44 303 GLY A N 1
ATOM 2269 C CA . GLY A 1 303 ? 29.350 3.457 -30.757 1.00 88.44 303 GLY A CA 1
ATOM 2270 C C . GLY A 1 303 ? 28.305 4.170 -29.895 1.00 88.44 303 GLY A C 1
ATOM 2271 O O . GLY A 1 303 ? 27.747 3.614 -28.941 1.00 88.44 303 GLY A O 1
ATOM 2272 N N . ALA A 1 304 ? 27.986 5.416 -30.245 1.00 90.44 304 ALA A N 1
ATOM 2273 C CA . ALA A 1 304 ? 26.889 6.107 -29.589 1.00 90.44 304 ALA A CA 1
ATOM 2274 C C . ALA A 1 304 ? 25.561 5.534 -30.097 1.00 90.44 304 ALA A C 1
ATOM 2276 O O . ALA A 1 304 ? 25.402 5.268 -31.283 1.00 90.44 304 ALA A O 1
ATOM 2277 N N . LEU A 1 305 ? 24.552 5.439 -29.224 1.00 89.94 305 LEU A N 1
ATOM 2278 C CA . LEU A 1 305 ? 23.171 5.057 -29.589 1.00 89.94 305 LEU A CA 1
ATOM 2279 C C . LEU A 1 305 ? 22.616 5.800 -30.849 1.00 89.94 305 LEU A C 1
ATOM 2281 O O . LEU A 1 305 ? 21.766 5.246 -31.536 1.00 89.94 305 LEU A O 1
ATOM 2285 N N . ALA A 1 306 ? 23.152 6.979 -31.214 1.00 89.75 306 ALA A N 1
ATOM 2286 C CA . ALA A 1 306 ? 22.657 7.854 -32.272 1.00 89.75 306 ALA A CA 1
ATOM 2287 C C . ALA A 1 306 ? 23.170 7.355 -33.614 1.00 89.75 306 ALA A C 1
ATOM 2289 O O . ALA A 1 306 ? 22.483 7.450 -34.623 1.00 89.75 306 ALA A O 1
ATOM 2290 N N . ASP A 1 307 ? 24.356 6.748 -33.591 1.00 90.38 307 ASP A N 1
ATOM 2291 C CA . ASP A 1 307 ? 24.930 6.047 -34.724 1.00 90.38 307 ASP A CA 1
ATOM 2292 C C . ASP A 1 307 ? 24.192 4.719 -34.964 1.00 90.38 307 ASP A C 1
ATOM 2294 O O . ASP A 1 307 ? 24.103 4.261 -36.104 1.00 90.38 307 ASP A O 1
ATOM 2298 N N . GLY A 1 308 ? 23.641 4.117 -33.900 1.00 91.00 308 GLY A N 1
ATOM 2299 C CA . GLY A 1 308 ? 22.890 2.860 -33.945 1.00 91.00 308 GLY A CA 1
ATOM 2300 C C . GLY A 1 308 ? 21.415 2.989 -34.337 1.00 91.00 308 GLY A C 1
ATOM 2301 O O . GLY A 1 308 ? 20.881 2.077 -34.964 1.00 91.00 308 GLY A O 1
ATOM 2302 N N . LEU A 1 309 ? 20.749 4.091 -33.984 1.00 92.31 309 LEU A N 1
ATOM 2303 C CA . LEU A 1 309 ? 19.321 4.326 -34.236 1.00 92.31 309 LEU A CA 1
ATOM 2304 C C . LEU A 1 309 ? 19.099 5.630 -35.015 1.00 92.31 309 LEU A C 1
ATOM 2306 O O . LEU A 1 309 ? 18.587 6.608 -34.472 1.00 92.31 309 LEU A O 1
ATOM 2310 N N . GLN A 1 310 ? 19.459 5.642 -36.297 1.00 91.25 310 GLN A N 1
ATOM 2311 C CA . GLN A 1 310 ? 19.353 6.836 -37.142 1.00 91.25 310 GLN A CA 1
ATOM 2312 C C . GLN A 1 310 ? 17.963 6.994 -37.773 1.00 91.25 310 GLN A C 1
ATOM 2314 O O . GLN A 1 310 ? 17.472 8.107 -37.946 1.00 91.25 310 GLN A O 1
ATOM 2319 N N . LYS A 1 311 ? 17.329 5.878 -38.137 1.00 91.94 311 LYS A N 1
ATOM 2320 C CA . LYS A 1 311 ? 16.072 5.809 -38.894 1.00 91.94 311 LYS A CA 1
ATOM 2321 C C . LYS A 1 311 ? 14.909 5.320 -38.040 1.00 91.94 311 LYS A C 1
ATOM 2323 O O . LYS A 1 311 ? 13.786 5.779 -38.229 1.00 91.94 311 LYS A O 1
ATOM 2328 N N . VAL A 1 312 ? 15.153 4.377 -37.125 1.00 94.00 312 VAL A N 1
ATOM 2329 C CA . VAL A 1 312 ? 14.078 3.635 -36.430 1.00 94.00 312 VAL A CA 1
ATOM 2330 C C . VAL A 1 312 ? 14.009 3.857 -34.923 1.00 94.00 312 VAL A C 1
ATOM 2332 O O . VAL A 1 312 ? 13.374 3.080 -34.214 1.00 94.00 312 VAL A O 1
ATOM 2335 N N . GLY A 1 313 ? 14.600 4.943 -34.419 1.00 92.44 313 GLY A N 1
ATOM 2336 C CA . GLY A 1 313 ? 14.554 5.293 -32.996 1.00 92.44 313 GLY A CA 1
ATOM 2337 C C . GLY A 1 313 ? 13.136 5.289 -32.407 1.00 92.44 313 GLY A C 1
ATOM 2338 O O . GLY A 1 313 ? 12.883 4.596 -31.424 1.00 92.44 313 GLY A O 1
ATOM 2339 N N . ALA A 1 314 ? 12.190 5.981 -33.051 1.00 92.06 314 ALA A N 1
ATOM 2340 C CA . ALA A 1 314 ? 10.796 6.045 -32.600 1.00 92.06 314 ALA A CA 1
ATOM 2341 C C . ALA A 1 314 ? 10.076 4.682 -32.646 1.00 92.06 314 ALA A C 1
ATOM 2343 O O . ALA A 1 314 ? 9.309 4.354 -31.741 1.00 92.06 314 ALA A O 1
ATOM 2344 N N . GLU A 1 315 ? 10.352 3.853 -33.657 1.00 95.06 315 GLU A N 1
ATOM 2345 C CA . GLU A 1 315 ? 9.751 2.516 -33.756 1.00 95.06 315 GLU A CA 1
ATOM 2346 C C . GLU A 1 315 ? 10.306 1.580 -32.670 1.00 95.06 315 GLU A C 1
ATOM 2348 O O . GLU A 1 315 ? 9.558 0.843 -32.027 1.00 95.06 315 GLU A O 1
ATOM 2353 N N . CYS A 1 316 ? 11.608 1.663 -32.381 1.00 94.94 316 CYS A N 1
ATOM 2354 C CA . CYS A 1 316 ? 12.224 0.948 -31.266 1.00 94.94 316 CYS A CA 1
ATOM 2355 C C . CYS A 1 316 ? 11.644 1.368 -29.904 1.00 94.94 316 CYS A C 1
ATOM 2357 O O . CYS A 1 316 ? 11.461 0.506 -29.043 1.00 94.94 316 CYS A O 1
ATOM 2359 N N . VAL A 1 317 ? 11.344 2.660 -29.709 1.00 93.44 317 VAL A N 1
ATOM 2360 C CA . VAL A 1 317 ? 10.663 3.173 -28.506 1.00 93.44 317 VAL A CA 1
ATOM 2361 C C . VAL A 1 317 ? 9.275 2.555 -28.368 1.00 93.44 317 VAL A C 1
ATOM 2363 O O . VAL A 1 317 ? 8.989 1.912 -27.361 1.00 93.44 317 VAL A O 1
ATOM 2366 N N . LYS A 1 318 ? 8.445 2.672 -29.407 1.00 92.94 318 LYS A N 1
ATOM 2367 C CA . LYS A 1 318 ? 7.068 2.160 -29.441 1.00 92.94 318 LYS A CA 1
ATOM 2368 C C . LYS A 1 318 ? 6.968 0.670 -29.101 1.00 92.94 318 LYS A C 1
ATOM 2370 O O . LYS A 1 318 ? 5.978 0.224 -28.527 1.00 92.94 318 LYS A O 1
ATOM 2375 N N . HIS A 1 319 ? 7.985 -0.109 -29.459 1.00 94.69 319 HIS A N 1
ATOM 2376 C CA . HIS A 1 319 ? 8.024 -1.548 -29.216 1.00 94.69 319 HIS A CA 1
ATOM 2377 C C . HIS A 1 319 ? 8.843 -1.959 -27.983 1.00 94.69 319 HIS A C 1
ATOM 2379 O O . HIS A 1 319 ? 8.987 -3.158 -27.717 1.00 94.69 319 HIS A O 1
ATOM 2385 N N . CYS A 1 320 ? 9.362 -1.006 -27.203 1.00 94.44 320 CYS A N 1
ATOM 2386 C CA . CYS A 1 320 ? 10.111 -1.302 -25.991 1.00 94.44 320 CYS A CA 1
ATOM 2387 C C . CYS A 1 320 ? 9.175 -1.774 -24.861 1.00 94.44 320 CYS A C 1
ATOM 2389 O O . CYS A 1 320 ? 8.400 -0.985 -24.330 1.00 94.44 320 CYS A O 1
ATOM 2391 N N . PRO A 1 321 ? 9.267 -3.036 -24.401 1.00 92.94 321 PRO A N 1
ATOM 2392 C CA . PRO A 1 321 ? 8.282 -3.610 -23.479 1.00 92.94 321 PRO A CA 1
ATOM 2393 C C . PRO A 1 321 ? 8.367 -3.081 -22.039 1.00 92.94 321 PRO A C 1
ATOM 2395 O O . PRO A 1 321 ? 7.495 -3.387 -21.227 1.00 92.94 321 PRO A O 1
ATOM 2398 N N . THR A 1 322 ? 9.442 -2.372 -21.693 1.00 91.25 322 THR A N 1
ATOM 2399 C CA . THR A 1 322 ? 9.733 -1.908 -20.327 1.00 91.25 322 THR A CA 1
ATOM 2400 C C . THR A 1 322 ? 9.984 -0.406 -20.239 1.00 91.25 322 THR A C 1
ATOM 2402 O O . THR A 1 322 ? 10.344 0.084 -19.169 1.00 91.25 322 THR A O 1
ATOM 2405 N N . GLY A 1 323 ? 9.847 0.327 -21.351 1.00 90.56 323 GLY A N 1
ATOM 2406 C CA . GLY A 1 323 ? 10.210 1.745 -21.418 1.00 90.56 323 GLY A CA 1
ATOM 2407 C C . GLY A 1 323 ? 11.704 2.003 -21.196 1.00 90.56 323 GLY A C 1
ATOM 2408 O O . GLY A 1 323 ? 12.083 3.077 -20.734 1.00 90.56 323 GLY A O 1
ATOM 2409 N N . ALA A 1 324 ? 12.560 1.008 -21.467 1.00 92.00 324 ALA A N 1
ATOM 2410 C CA . ALA A 1 324 ? 14.010 1.190 -21.470 1.00 92.00 324 ALA A CA 1
ATOM 2411 C C . ALA A 1 324 ? 14.457 2.110 -22.609 1.00 92.00 324 ALA A C 1
ATOM 2413 O O . ALA A 1 324 ? 15.406 2.859 -22.434 1.00 92.00 324 ALA A O 1
ATOM 2414 N N . LEU A 1 325 ? 13.771 2.059 -23.752 1.00 92.75 325 LEU A N 1
ATOM 2415 C CA . LEU A 1 325 ? 13.828 3.075 -24.795 1.00 92.75 325 LEU A CA 1
ATOM 2416 C C . LEU A 1 325 ? 12.564 3.925 -24.691 1.00 92.75 325 LEU A C 1
ATOM 2418 O O . LEU A 1 325 ? 11.472 3.366 -24.613 1.00 92.75 325 LEU A O 1
ATOM 2422 N N .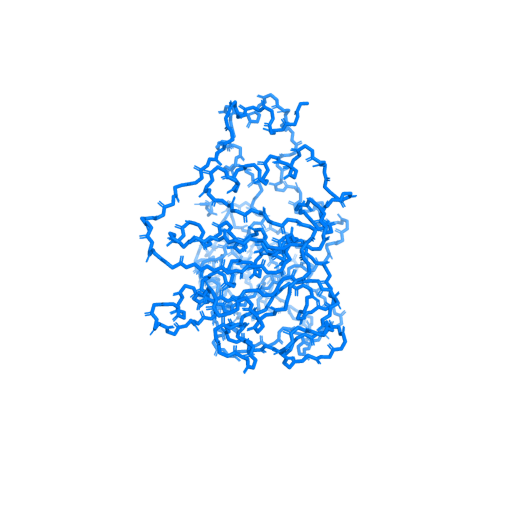 ALA A 1 326 ? 12.718 5.245 -24.693 1.00 90.06 326 ALA A N 1
ATOM 2423 C CA . ALA A 1 326 ? 11.605 6.192 -24.672 1.00 90.06 326 ALA A CA 1
ATOM 2424 C C . ALA A 1 326 ? 11.952 7.484 -25.419 1.00 90.06 326 ALA A C 1
ATOM 2426 O O . ALA A 1 326 ? 13.137 7.762 -25.617 1.00 90.06 326 ALA A O 1
ATOM 2427 N N . LEU A 1 327 ? 10.958 8.291 -25.800 1.00 86.88 327 LEU A N 1
ATOM 2428 C CA . LEU A 1 327 ? 11.225 9.654 -26.257 1.00 86.88 327 LEU A CA 1
ATOM 2429 C C . LEU A 1 327 ? 11.355 10.602 -25.062 1.00 86.88 327 LEU A C 1
ATOM 2431 O O . LEU A 1 327 ? 10.711 10.441 -24.028 1.00 86.88 327 LEU A O 1
ATOM 2435 N N . GLU A 1 328 ? 12.179 11.631 -25.214 1.00 75.88 328 GLU A N 1
ATOM 2436 C CA . GLU A 1 328 ? 12.371 12.687 -24.221 1.00 75.88 328 GLU A CA 1
ATOM 2437 C C . GLU A 1 328 ? 11.066 13.440 -23.938 1.00 75.88 328 GLU A C 1
ATOM 2439 O O . GLU A 1 328 ? 10.833 13.835 -22.795 1.00 75.88 328 GLU A O 1
ATOM 2444 N N . HIS A 1 329 ? 10.204 13.543 -24.956 1.00 66.56 329 HIS A N 1
ATOM 2445 C CA . HIS A 1 329 ? 8.908 14.220 -24.929 1.00 66.56 329 HIS A CA 1
ATOM 2446 C C . HIS A 1 329 ? 7.700 13.305 -24.682 1.00 66.56 329 HIS A C 1
ATOM 2448 O O . HIS A 1 329 ? 6.591 13.829 -24.647 1.00 66.56 329 HIS A O 1
ATOM 2454 N N . ASP A 1 330 ? 7.870 11.984 -24.522 1.00 55.00 330 ASP A N 1
ATOM 2455 C CA . ASP A 1 330 ? 6.757 11.122 -24.093 1.00 55.00 330 ASP A CA 1
ATOM 2456 C C . ASP A 1 330 ? 6.407 11.514 -22.649 1.00 55.00 330 ASP A C 1
ATOM 2458 O O . ASP A 1 330 ? 7.103 11.139 -21.700 1.00 55.00 330 ASP A O 1
ATOM 2462 N N . SER A 1 331 ? 5.394 12.376 -22.544 1.00 47.75 331 SER A N 1
ATOM 2463 C CA . SER A 1 331 ? 4.869 13.064 -21.364 1.00 47.75 331 SER A CA 1
ATOM 2464 C C . SER A 1 331 ? 3.348 13.037 -21.395 1.00 47.75 331 SER A C 1
ATOM 2466 O O . SER A 1 331 ? 2.782 13.075 -22.512 1.00 47.75 331 SER A O 1
#

Secondary structure (DSSP, 8-state):
--GGGG-SSPPPPPPPPP-S-EEEEE--SHHHHHHHHHHHHTTPEEEEE-SSSSS-GGGBTTB-HHHHHHHHHHHHHTT-EEE-S----HHHHTTTSSEEEE--TT--TTSSSSB-SS-B---TTT-B-SSTTEEE-GGGS-S---HHHHHHHHHHHHHHHHHHHTTPPP---PPPP-----PPPHHHHHHHHTTS-----TTTTTTSHHHHHHHS---S-TTTTT-HHHHHHHHTT--TTS---SSPPPP--EE-TTSEEE-GGG-----HHHHHHHHTT-SS--EEESSGGG-EEE-GGG--HHHH-SS-HHHHHHT-TTSSEEETT--